Protein AF-A0A3M6WGU8-F1 (afdb_monomer_lite)

Foldseek 3Di:
DDDLLNLLVVLLVLLCQLFNALSVPDDFPQRLSRDPDPDPDDPPSNDSPDPLVVLLSVLSVVLSLLLLLLLLLVVPPVVDDDDDDDDDPVCPPQPPCLQNRHDDPPDRPDDDDDDDDDDDDDDPDPSARRPPNHRDQDWAWDKDKDKAWPDPDDQQALQTKIKIKIWTFAAKWKWWQFLAARATDTQDDHQFCPPVVNVVSQVVRQPDQDQPPVRGTDRVPHRGQETRHNSSCVNSRHYSRIDMGMDIGHRLRTFKMKIKDCLQCVQDPRSLLSLQLLPDPDQVVSQVSSQVLSCLLDPDDDDIGMGIGGGNNNVSSQVHNNRSVNCVVVSVVSNVLSVDPVNNPD

Structure (mmCIF, N/CA/C/O backbone):
data_AF-A0A3M6WGU8-F1
#
_entry.id   AF-A0A3M6WGU8-F1
#
loop_
_atom_site.group_PDB
_atom_site.id
_atom_site.type_symbol
_atom_site.label_atom_id
_atom_site.label_alt_id
_atom_site.label_comp_id
_atom_site.label_asym_id
_atom_site.label_entity_id
_atom_site.label_seq_id
_atom_site.pdbx_PDB_ins_code
_atom_site.Cartn_x
_atom_site.Cartn_y
_atom_site.Cartn_z
_atom_site.occupancy
_atom_site.B_iso_or_equiv
_atom_site.auth_seq_id
_atom_site.auth_comp_id
_atom_site.auth_asym_id
_atom_site.auth_atom_id
_atom_site.pdbx_PDB_model_num
ATOM 1 N N . GLU A 1 1 ? -6.805 8.795 -30.269 1.00 50.91 1 GLU A N 1
ATOM 2 C CA . GLU A 1 1 ? -6.525 8.026 -29.041 1.00 50.91 1 GLU A CA 1
ATOM 3 C C . GLU A 1 1 ? -5.539 6.927 -29.386 1.00 50.91 1 GLU A C 1
ATOM 5 O O . GLU A 1 1 ? -5.670 6.357 -30.461 1.00 50.91 1 GLU A O 1
ATOM 10 N N . GLN A 1 2 ? -4.517 6.702 -28.558 1.00 68.25 2 GLN A N 1
ATOM 11 C CA . GLN A 1 2 ? -3.703 5.485 -28.660 1.00 68.25 2 GLN A CA 1
ATOM 12 C C . GLN A 1 2 ? -4.495 4.330 -28.047 1.00 68.25 2 GLN A C 1
ATOM 14 O O . GLN A 1 2 ? -5.138 4.523 -27.015 1.00 68.25 2 GLN A O 1
ATOM 19 N N . ASP A 1 3 ? -4.458 3.164 -28.687 1.00 84.44 3 ASP A N 1
ATOM 20 C CA . ASP A 1 3 ? -5.102 1.956 -28.177 1.00 84.44 3 ASP A CA 1
ATOM 21 C C . ASP A 1 3 ? -4.425 1.495 -26.872 1.00 84.44 3 ASP A C 1
ATOM 23 O O . ASP A 1 3 ? -3.211 1.642 -26.695 1.00 84.44 3 ASP A O 1
ATOM 27 N N . ALA A 1 4 ? -5.201 0.935 -25.945 1.00 83.25 4 ALA A N 1
ATOM 28 C CA . ALA A 1 4 ? -4.705 0.467 -24.653 1.00 83.25 4 ALA A CA 1
ATOM 29 C C . ALA A 1 4 ? -3.643 -0.633 -24.818 1.00 83.25 4 ALA A C 1
ATOM 31 O O . ALA A 1 4 ? -2.678 -0.687 -24.052 1.00 83.25 4 ALA A O 1
ATOM 32 N N . GLU A 1 5 ? -3.774 -1.472 -25.847 1.00 86.31 5 GLU A N 1
ATOM 33 C CA . GLU A 1 5 ? -2.762 -2.475 -26.183 1.00 86.31 5 GLU A CA 1
ATOM 34 C C . GLU A 1 5 ? -1.440 -1.853 -26.634 1.00 86.31 5 GLU A C 1
ATOM 36 O O . GLU A 1 5 ? -0.364 -2.301 -26.225 1.00 86.31 5 GLU A O 1
ATOM 41 N N . ASP A 1 6 ? -1.515 -0.817 -27.469 1.00 87.00 6 ASP A N 1
ATOM 42 C CA . ASP A 1 6 ? -0.341 -0.115 -27.980 1.00 87.00 6 ASP A CA 1
ATOM 43 C C . ASP A 1 6 ? 0.390 0.605 -26.848 1.00 87.00 6 ASP A C 1
ATOM 45 O O . ASP A 1 6 ? 1.619 0.558 -26.782 1.00 87.00 6 ASP A O 1
ATOM 49 N N . LEU A 1 7 ? -0.349 1.197 -25.904 1.00 88.44 7 LEU A N 1
ATOM 50 C CA . LEU A 1 7 ? 0.221 1.813 -24.705 1.00 88.44 7 LEU A CA 1
ATOM 51 C C . LEU A 1 7 ? 0.989 0.797 -23.849 1.00 88.44 7 LEU A C 1
ATOM 53 O O . LEU A 1 7 ? 2.124 1.067 -23.448 1.00 88.44 7 LEU A O 1
ATOM 57 N N . GLN A 1 8 ? 0.420 -0.389 -23.610 1.00 90.38 8 GLN A N 1
ATOM 58 C CA . GLN A 1 8 ? 1.087 -1.459 -22.856 1.00 90.38 8 GLN A CA 1
ATOM 59 C C . GLN A 1 8 ? 2.368 -1.936 -23.559 1.00 90.38 8 GLN A C 1
ATOM 61 O O . GLN A 1 8 ? 3.442 -1.981 -22.948 1.00 90.38 8 GLN A O 1
ATOM 66 N N . LYS A 1 9 ? 2.276 -2.263 -24.857 1.00 89.06 9 LYS A N 1
ATOM 67 C CA . LYS A 1 9 ? 3.414 -2.733 -25.668 1.00 89.06 9 LYS A CA 1
ATOM 68 C C . LYS A 1 9 ? 4.508 -1.670 -25.763 1.00 89.06 9 LYS A C 1
ATOM 70 O O . LYS A 1 9 ? 5.693 -1.995 -25.626 1.00 89.06 9 LYS A O 1
ATOM 75 N N . SER A 1 10 ? 4.121 -0.409 -25.953 1.00 89.88 10 SER A N 1
ATOM 76 C CA . SER A 1 10 ? 5.041 0.726 -25.984 1.00 89.88 10 SER A CA 1
ATOM 77 C C . SER A 1 10 ? 5.753 0.881 -24.646 1.00 89.88 10 SER A C 1
ATOM 79 O O . SER A 1 10 ? 6.972 1.009 -24.640 1.00 89.88 10 SER A O 1
ATOM 81 N N . LEU A 1 11 ? 5.039 0.811 -23.517 1.00 90.06 11 LEU A N 1
ATOM 82 C CA . LEU A 1 11 ? 5.643 0.985 -22.195 1.00 90.06 11 LEU A CA 1
ATOM 83 C C . LEU A 1 11 ? 6.693 -0.092 -21.891 1.00 90.06 11 LEU A C 1
ATOM 85 O O . LEU A 1 11 ? 7.80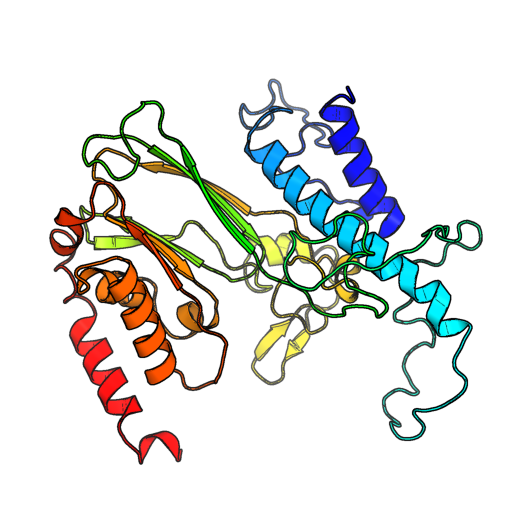0 0.228 -21.458 1.00 90.06 11 LEU A O 1
ATOM 89 N N . VAL A 1 12 ? 6.380 -1.365 -22.155 1.00 90.62 12 VAL A N 1
ATOM 90 C CA . VAL A 1 12 ? 7.332 -2.474 -21.955 1.00 90.62 12 VAL A CA 1
ATOM 91 C C . VAL A 1 12 ? 8.536 -2.342 -22.890 1.00 90.62 12 VAL A C 1
ATOM 93 O O . VAL A 1 12 ? 9.673 -2.588 -22.479 1.00 90.62 12 VAL A O 1
ATOM 96 N N . SER A 1 13 ? 8.311 -1.908 -24.133 1.00 86.94 13 SER A N 1
ATOM 97 C CA . SER A 1 13 ? 9.393 -1.648 -25.089 1.00 86.94 13 SER A CA 1
ATOM 98 C C . SER A 1 13 ? 10.295 -0.508 -24.617 1.00 86.94 13 SER A C 1
ATOM 100 O O . SER A 1 13 ? 11.515 -0.659 -24.635 1.00 86.94 13 SER A O 1
ATOM 102 N N . SER A 1 14 ? 9.725 0.580 -24.094 1.00 85.88 14 SER A N 1
ATOM 103 C CA . SER A 1 14 ? 10.496 1.680 -23.515 1.00 85.88 14 SER A CA 1
ATOM 104 C C . SER A 1 14 ? 11.317 1.229 -22.307 1.00 85.88 14 SER A C 1
ATOM 106 O O . SER A 1 14 ? 12.502 1.521 -22.250 1.00 85.88 14 SER A O 1
ATOM 108 N N . TRP A 1 15 ? 10.766 0.429 -21.389 1.00 86.12 15 TRP A N 1
ATOM 109 C CA . TRP A 1 15 ? 11.547 -0.152 -20.284 1.00 86.12 15 TRP A CA 1
ATOM 110 C C . TRP A 1 15 ? 12.719 -1.016 -20.771 1.00 86.12 15 TRP A C 1
ATOM 112 O O . TRP A 1 15 ? 13.839 -0.934 -20.252 1.00 86.12 15 TRP A O 1
ATOM 122 N N . LYS A 1 16 ? 12.478 -1.838 -21.796 1.00 83.38 16 LYS A N 1
ATOM 123 C CA . LYS A 1 16 ? 13.504 -2.680 -22.419 1.00 83.38 16 LYS A CA 1
ATOM 124 C C . LYS A 1 16 ? 14.624 -1.855 -23.057 1.00 83.38 16 LYS A C 1
ATOM 126 O O . LYS A 1 16 ? 15.781 -2.264 -22.957 1.00 83.38 16 LYS A O 1
ATOM 131 N N . GLU A 1 17 ? 14.290 -0.746 -23.710 1.00 82.19 17 GLU A N 1
ATOM 132 C CA . GLU A 1 17 ? 15.247 0.145 -24.375 1.00 82.19 17 GLU A CA 1
ATOM 133 C C . GLU A 1 17 ? 15.991 1.052 -23.386 1.00 82.19 17 GLU A C 1
ATOM 135 O O . GLU A 1 17 ? 17.213 1.152 -23.457 1.00 82.19 17 GLU A O 1
ATOM 140 N N . THR A 1 18 ? 15.278 1.672 -22.441 1.00 79.12 18 THR A N 1
ATOM 141 C CA . THR A 1 18 ? 15.828 2.637 -21.479 1.00 79.12 18 THR A CA 1
ATOM 142 C C . THR A 1 18 ? 16.636 1.974 -20.368 1.00 79.12 18 THR A C 1
ATOM 144 O O . THR A 1 18 ? 17.639 2.524 -19.936 1.00 79.12 18 THR A O 1
ATOM 147 N N . VAL A 1 19 ? 16.239 0.804 -19.866 1.00 82.00 19 VAL A N 1
ATOM 148 C CA . VAL A 1 19 ? 16.950 0.174 -18.737 1.00 82.00 19 VAL A CA 1
ATOM 149 C C . VAL A 1 19 ? 17.661 -1.097 -19.170 1.00 82.00 19 VAL A C 1
ATOM 151 O O . VAL A 1 19 ? 18.848 -1.283 -18.876 1.00 82.00 19 VAL A O 1
ATOM 154 N N . GLY A 1 20 ? 16.968 -1.971 -19.898 1.00 80.56 20 GLY A N 1
ATOM 155 C CA . GLY A 1 20 ? 17.485 -3.291 -20.246 1.00 80.56 20 GLY A CA 1
ATOM 156 C C . GLY A 1 20 ? 17.597 -4.213 -19.024 1.00 80.56 20 GLY A C 1
ATOM 157 O O . GLY A 1 20 ? 16.769 -4.162 -18.121 1.00 80.56 20 GLY A O 1
ATOM 158 N N . GLY A 1 21 ? 18.594 -5.108 -19.002 1.00 80.81 21 GLY A N 1
ATOM 159 C CA . GLY A 1 21 ? 18.769 -6.074 -17.904 1.00 80.81 21 GLY A CA 1
ATOM 160 C C . GLY A 1 21 ? 17.522 -6.938 -17.676 1.00 80.81 21 GLY A C 1
ATOM 161 O O . GLY A 1 21 ? 17.011 -7.542 -18.627 1.00 80.81 21 GLY A O 1
ATOM 162 N N . TYR A 1 22 ? 17.017 -6.945 -16.438 1.00 81.31 22 TYR A N 1
ATOM 163 C CA . TYR A 1 22 ? 15.732 -7.552 -16.058 1.00 81.31 22 TYR A CA 1
ATOM 164 C C . TYR A 1 22 ? 14.589 -7.184 -17.025 1.00 81.31 22 TYR A C 1
ATOM 166 O O . TYR A 1 22 ? 13.862 -8.059 -17.508 1.00 81.31 22 TYR A O 1
ATOM 174 N N . PHE A 1 23 ? 14.507 -5.908 -17.424 1.00 84.56 23 PHE A N 1
ATOM 175 C CA . PHE A 1 23 ? 13.434 -5.383 -18.269 1.00 84.56 23 PHE A CA 1
ATOM 176 C C . PHE A 1 23 ? 13.426 -5.924 -19.707 1.00 84.56 23 PHE A C 1
ATOM 178 O O . PHE A 1 23 ? 12.416 -5.820 -20.397 1.00 84.56 23 PHE A O 1
ATOM 185 N N . LYS A 1 24 ? 14.488 -6.608 -20.167 1.00 82.19 24 LYS A N 1
ATOM 186 C CA . LYS A 1 24 ? 14.494 -7.264 -21.493 1.00 82.19 24 LYS A CA 1
ATOM 187 C C . LYS A 1 24 ? 13.497 -8.417 -21.611 1.00 82.19 24 LYS A C 1
ATOM 189 O O . LYS A 1 24 ? 13.118 -8.775 -22.726 1.00 82.19 24 LYS A O 1
ATOM 194 N N . ARG A 1 25 ? 13.135 -9.036 -20.486 1.00 82.69 25 ARG A N 1
ATOM 195 C CA . ARG A 1 25 ? 12.214 -10.182 -20.403 1.00 82.69 25 ARG A CA 1
ATOM 196 C C . ARG A 1 25 ? 11.026 -9.891 -19.485 1.00 82.69 25 ARG A C 1
ATOM 198 O O . ARG A 1 25 ? 10.319 -10.820 -19.107 1.00 82.69 25 ARG A O 1
ATOM 205 N N . PHE A 1 26 ? 10.849 -8.629 -19.112 1.00 86.31 26 PHE A N 1
ATOM 206 C CA . PHE A 1 26 ? 9.808 -8.198 -18.201 1.00 86.31 26 PHE A CA 1
ATOM 207 C C . PHE A 1 26 ? 8.437 -8.309 -18.860 1.00 86.31 26 PHE A C 1
ATOM 209 O O . PHE A 1 26 ? 8.243 -7.882 -19.999 1.00 86.31 26 PHE A O 1
ATOM 216 N N . LYS A 1 27 ? 7.511 -8.939 -18.142 1.00 87.69 27 LYS A N 1
ATOM 217 C CA . LYS A 1 27 ? 6.133 -9.170 -18.564 1.00 87.69 27 LYS A CA 1
ATOM 218 C C . LYS A 1 27 ? 5.234 -8.876 -17.366 1.00 87.69 27 LYS A C 1
ATOM 220 O O . LYS A 1 27 ? 5.142 -9.748 -16.504 1.00 87.69 27 LYS A O 1
ATOM 225 N N . PRO A 1 28 ? 4.646 -7.670 -17.287 1.00 89.19 28 PRO A N 1
ATOM 226 C CA . PRO A 1 28 ? 3.779 -7.310 -16.176 1.00 89.19 28 PRO A CA 1
ATOM 227 C C . PRO A 1 28 ? 2.570 -8.237 -16.079 1.00 89.19 28 PRO A C 1
ATOM 229 O O . PRO A 1 28 ? 1.991 -8.590 -17.108 1.00 89.19 28 PRO A O 1
ATOM 232 N N . GLU A 1 29 ? 2.173 -8.589 -14.859 1.00 87.62 29 GLU A N 1
ATOM 233 C CA . GLU A 1 29 ? 1.061 -9.509 -14.580 1.00 87.62 29 GLU A CA 1
ATOM 234 C C . GLU A 1 29 ? -0.258 -9.051 -15.222 1.00 87.62 29 GLU A C 1
ATOM 236 O O . GLU A 1 29 ? -0.958 -9.838 -15.857 1.00 87.62 29 GLU A O 1
ATOM 241 N N . TYR A 1 30 ? -0.555 -7.755 -15.125 1.00 88.50 30 TYR A N 1
ATOM 242 C CA . TYR A 1 30 ? -1.811 -7.169 -15.595 1.00 88.50 30 TYR A CA 1
ATOM 243 C C . TYR A 1 30 ? -1.723 -6.575 -17.005 1.00 88.50 30 TYR A C 1
ATOM 245 O O . TYR A 1 30 ? -2.561 -5.761 -17.372 1.00 88.50 30 TYR A O 1
ATOM 253 N N . PHE A 1 31 ? -0.711 -6.929 -17.808 1.00 89.94 31 PHE A N 1
ATOM 254 C CA . PHE A 1 31 ? -0.608 -6.483 -19.205 1.00 89.94 31 PHE A CA 1
ATOM 255 C C . PHE A 1 31 ? -0.950 -7.622 -20.177 1.00 89.94 31 PHE A C 1
ATOM 257 O O . PHE A 1 31 ? -0.048 -8.325 -20.653 1.00 89.94 31 PHE A O 1
ATOM 264 N N . PRO A 1 32 ? -2.236 -7.812 -20.524 1.00 84.38 32 PRO A N 1
ATOM 265 C CA . PRO A 1 32 ? -2.646 -8.843 -21.477 1.00 84.38 32 PRO A CA 1
ATOM 266 C C . PRO A 1 32 ? -1.968 -8.714 -22.843 1.00 84.38 32 PRO A C 1
ATOM 268 O O . PRO A 1 32 ? -1.631 -9.728 -23.449 1.00 84.38 32 PRO A O 1
ATOM 271 N N . ALA A 1 33 ? -1.668 -7.493 -23.298 1.00 82.75 33 ALA A N 1
ATOM 272 C CA . ALA A 1 33 ? -1.099 -7.244 -24.622 1.00 82.75 33 ALA A CA 1
ATOM 273 C C . ALA A 1 33 ? 0.331 -7.797 -24.820 1.00 82.75 33 ALA A C 1
ATOM 275 O O . ALA A 1 33 ? 0.805 -7.884 -25.956 1.00 82.75 33 ALA A O 1
ATOM 276 N N . VAL A 1 34 ? 1.037 -8.152 -23.737 1.00 82.25 34 VAL A N 1
ATOM 277 C CA . VAL A 1 34 ? 2.398 -8.735 -23.769 1.00 82.25 34 VAL A CA 1
ATOM 278 C C . VAL A 1 34 ? 2.462 -10.159 -23.197 1.00 82.25 34 VAL A C 1
ATOM 280 O O . VAL A 1 34 ? 3.527 -10.794 -23.183 1.00 82.25 34 VAL A O 1
ATOM 283 N N . MET A 1 35 ? 1.323 -10.673 -22.732 1.00 78.19 35 MET A N 1
ATOM 284 C CA . MET A 1 35 ? 1.155 -12.041 -22.262 1.00 78.19 35 MET A CA 1
ATOM 285 C C . MET A 1 35 ? 0.916 -12.965 -23.460 1.00 78.19 35 MET A C 1
ATOM 287 O O . MET A 1 35 ? 0.039 -12.736 -24.285 1.00 78.19 35 MET A O 1
ATOM 291 N N . ASN A 1 36 ? 1.677 -14.058 -23.548 1.00 64.25 36 ASN A N 1
ATOM 292 C CA . ASN A 1 36 ? 1.417 -15.094 -24.549 1.00 64.25 36 ASN A CA 1
ATOM 293 C C . ASN A 1 36 ? 0.408 -16.083 -23.958 1.00 64.25 36 ASN A C 1
ATOM 295 O O . ASN A 1 36 ? 0.803 -17.129 -23.438 1.00 64.25 36 ASN A O 1
ATOM 299 N N . TYR A 1 37 ? -0.878 -15.737 -23.984 1.00 60.94 37 TYR A N 1
ATOM 300 C CA . TYR A 1 37 ? -1.922 -16.668 -23.570 1.00 60.94 37 TYR A CA 1
ATOM 301 C C . TYR A 1 37 ? -2.137 -17.721 -24.666 1.00 60.94 37 TYR A C 1
ATOM 303 O O . TYR A 1 37 ? -2.350 -17.391 -25.828 1.00 60.94 37 TYR A O 1
ATOM 311 N N . THR A 1 38 ? -2.025 -18.999 -24.301 1.00 54.94 38 THR A N 1
ATOM 312 C CA . THR A 1 38 ? -2.173 -20.151 -25.218 1.00 54.94 38 THR A CA 1
ATOM 313 C C . THR A 1 38 ? -3.317 -21.083 -24.809 1.00 54.94 38 THR A C 1
ATOM 315 O O . THR A 1 38 ? -3.436 -22.184 -25.340 1.00 54.94 38 THR A O 1
ATOM 318 N N . GLY A 1 39 ? -4.158 -20.658 -23.860 1.00 59.06 39 GLY A N 1
ATOM 319 C CA . GLY A 1 39 ? -5.348 -21.400 -23.447 1.00 59.06 39 GLY A CA 1
ATOM 320 C C . GLY A 1 39 ? -6.595 -21.046 -24.271 1.00 59.06 39 GLY A C 1
ATOM 321 O O . GLY A 1 39 ? -6.539 -20.163 -25.128 1.00 59.06 39 GLY A O 1
ATOM 322 N N . PRO A 1 40 ? -7.726 -21.728 -24.019 1.00 54.53 40 PRO A N 1
ATOM 323 C CA . PRO A 1 40 ? -8.953 -21.565 -24.798 1.00 54.53 40 PRO A CA 1
ATOM 324 C C . PRO A 1 40 ? -9.673 -20.222 -24.571 1.00 54.53 40 PRO A C 1
ATOM 326 O O . PRO A 1 40 ? -10.280 -19.732 -25.517 1.00 54.53 40 PRO A O 1
ATOM 329 N N . GLU A 1 41 ? -9.569 -19.601 -23.385 1.00 55.00 41 GLU A N 1
ATOM 330 C CA . GLU A 1 41 ? -10.128 -18.266 -23.094 1.00 55.00 41 GLU A CA 1
ATOM 331 C C . GLU A 1 41 ? -9.256 -17.485 -22.095 1.00 55.00 41 GLU A C 1
ATOM 333 O O . GLU A 1 41 ? -8.895 -18.040 -21.054 1.00 55.00 41 GLU A O 1
ATOM 338 N N . PRO A 1 42 ? -8.895 -16.215 -22.366 1.00 59.12 42 PRO A N 1
ATOM 339 C CA . PRO A 1 42 ? -8.124 -15.419 -21.419 1.00 59.12 42 PRO A CA 1
ATOM 340 C C . PRO A 1 42 ? -8.912 -15.233 -20.106 1.00 59.12 42 PRO A C 1
ATOM 342 O O . PRO A 1 42 ? -10.113 -14.972 -20.157 1.00 59.12 42 PRO A O 1
ATOM 345 N N . PRO A 1 43 ? -8.265 -15.354 -18.930 1.00 61.75 43 PRO A N 1
ATOM 346 C CA . PRO A 1 43 ? -8.867 -15.020 -17.641 1.00 61.75 43 PRO A CA 1
ATOM 347 C C . PRO A 1 43 ? -9.616 -13.678 -17.665 1.00 61.75 43 PRO A C 1
ATOM 349 O O . PRO A 1 43 ? -9.106 -12.714 -18.228 1.00 61.75 43 PRO A O 1
ATOM 352 N N . GLU A 1 44 ? -10.764 -13.566 -16.984 1.00 57.38 44 GLU A N 1
ATOM 353 C CA . GLU A 1 44 ? -11.506 -12.291 -16.852 1.00 57.38 44 GLU A CA 1
ATOM 354 C C . GLU A 1 44 ? -10.647 -11.145 -16.273 1.00 57.38 44 GLU A C 1
ATOM 356 O O . GLU A 1 44 ? -10.936 -9.969 -16.487 1.00 57.38 44 GLU A O 1
ATOM 361 N N . THR A 1 45 ? -9.556 -11.481 -15.577 1.00 55.38 45 THR A N 1
ATOM 362 C CA . THR A 1 45 ? -8.562 -10.541 -15.037 1.00 55.38 45 THR A CA 1
ATOM 363 C C . THR A 1 45 ? -7.698 -9.858 -16.108 1.00 55.38 45 THR A C 1
ATOM 365 O O . THR A 1 45 ? -7.026 -8.872 -15.812 1.00 55.38 45 THR A O 1
ATOM 368 N N . LEU A 1 46 ? -7.722 -10.338 -17.355 1.00 64.06 46 LEU A N 1
ATOM 369 C CA . LEU A 1 46 ? -6.916 -9.864 -18.485 1.00 64.06 46 LEU A CA 1
ATOM 370 C C . LEU A 1 46 ? -7.754 -9.003 -19.441 1.00 64.06 46 LEU A C 1
ATOM 372 O O . LEU A 1 46 ? -7.880 -9.287 -20.630 1.00 64.06 46 LEU A O 1
ATOM 376 N N . ASN A 1 47 ? -8.330 -7.926 -18.910 1.00 76.62 47 ASN A N 1
ATOM 377 C CA . ASN A 1 47 ? -8.994 -6.894 -19.702 1.00 76.62 47 ASN A CA 1
ATOM 378 C C . ASN A 1 47 ? -8.065 -5.680 -19.851 1.00 76.62 47 ASN A C 1
ATOM 380 O O . ASN A 1 47 ? -7.648 -5.102 -18.851 1.00 76.62 47 ASN A O 1
ATOM 384 N N . ASN A 1 48 ? -7.801 -5.253 -21.092 1.00 79.06 48 ASN A N 1
ATOM 385 C CA . ASN A 1 48 ? -6.982 -4.078 -21.426 1.00 79.06 48 ASN A CA 1
ATOM 386 C C . ASN A 1 48 ? -7.425 -2.778 -20.722 1.00 79.06 48 ASN A C 1
ATOM 388 O O . ASN A 1 48 ? -6.637 -1.841 -20.610 1.00 79.06 48 ASN A O 1
ATOM 392 N N . SER A 1 49 ? -8.680 -2.705 -20.275 1.00 82.44 49 SER A N 1
ATOM 393 C CA . SER A 1 49 ? -9.267 -1.549 -19.588 1.00 82.44 49 SER A CA 1
ATOM 394 C C . SER A 1 49 ? -9.629 -1.825 -18.125 1.00 82.44 49 SER A C 1
ATOM 396 O O . SER A 1 49 ? -10.390 -1.060 -17.534 1.00 82.44 49 SER A O 1
ATOM 398 N N . SER A 1 50 ? -9.124 -2.911 -17.528 1.00 88.94 50 SER A N 1
ATOM 399 C CA . SER A 1 50 ? -9.323 -3.167 -16.099 1.00 88.94 50 SER A CA 1
ATOM 400 C C . SER A 1 50 ? -8.618 -2.112 -15.239 1.00 88.94 50 SER A C 1
ATOM 402 O O . SER A 1 50 ? -7.620 -1.512 -15.648 1.00 88.94 50 SER A O 1
ATOM 404 N N . VAL A 1 51 ? -9.128 -1.882 -14.025 1.00 89.94 51 VAL A N 1
ATOM 405 C CA . VAL A 1 51 ? -8.508 -0.937 -13.078 1.00 89.94 51 VAL A CA 1
ATOM 406 C C . VAL A 1 51 ? -7.103 -1.410 -12.709 1.00 89.94 51 VAL A C 1
ATOM 408 O O . VAL A 1 51 ? -6.200 -0.595 -12.560 1.00 89.94 51 VAL A O 1
ATOM 411 N N . GLU A 1 52 ? -6.901 -2.723 -12.639 1.00 91.81 52 GLU A N 1
ATOM 412 C CA . GLU A 1 52 ? -5.616 -3.366 -12.410 1.00 91.81 52 GLU A CA 1
ATOM 413 C C . GLU A 1 52 ? -4.616 -3.011 -13.520 1.00 91.81 52 GLU A C 1
ATOM 415 O O . GLU A 1 52 ? -3.522 -2.535 -13.225 1.00 91.81 52 GLU A O 1
ATOM 420 N N . THR A 1 53 ? -5.022 -3.119 -14.792 1.00 91.81 53 THR A N 1
ATOM 421 C CA . THR A 1 53 ? -4.186 -2.733 -15.942 1.00 91.81 53 THR A CA 1
ATOM 422 C C . THR A 1 53 ? -3.821 -1.251 -15.888 1.00 91.81 53 THR A C 1
ATOM 424 O O . THR A 1 53 ? -2.661 -0.883 -16.086 1.00 91.81 53 THR A O 1
ATOM 427 N N . VAL A 1 54 ? -4.796 -0.389 -15.581 1.00 92.44 54 VAL A N 1
ATOM 428 C CA . VAL A 1 54 ? -4.587 1.063 -15.475 1.00 92.44 54 VAL A CA 1
ATOM 429 C C . VAL A 1 54 ? -3.633 1.405 -14.329 1.00 92.44 54 VAL A C 1
ATOM 431 O O . VAL A 1 54 ? -2.739 2.230 -14.513 1.00 92.44 54 VAL A O 1
ATOM 434 N N . LEU A 1 55 ? -3.773 0.763 -13.166 1.00 93.69 55 LEU A N 1
ATOM 435 C CA . LEU A 1 55 ? -2.889 0.964 -12.015 1.00 93.69 55 LEU A CA 1
ATOM 436 C C . LEU A 1 55 ? -1.469 0.474 -12.303 1.00 93.69 55 LEU A C 1
ATOM 438 O O . LEU A 1 55 ? -0.514 1.211 -12.060 1.00 93.69 55 LEU A O 1
ATOM 442 N N . THR A 1 56 ? -1.314 -0.718 -12.882 1.00 95.12 56 THR A N 1
ATOM 443 C CA . THR A 1 56 ? -0.004 -1.233 -13.301 1.00 95.12 56 THR A CA 1
ATOM 444 C C . THR A 1 56 ? 0.654 -0.310 -14.321 1.00 95.12 56 THR A C 1
ATOM 446 O O . THR A 1 56 ? 1.836 0.010 -14.179 1.00 95.12 56 THR A O 1
ATOM 449 N N . TYR A 1 57 ? -0.101 0.183 -15.309 1.00 94.25 57 TYR A N 1
ATOM 450 C CA . TYR A 1 57 ? 0.400 1.162 -16.270 1.00 94.25 57 TYR A CA 1
ATOM 451 C C . TYR A 1 57 ? 0.827 2.457 -15.583 1.00 94.25 57 TYR A C 1
ATOM 453 O O . TYR A 1 57 ? 1.934 2.925 -15.827 1.00 94.25 57 TYR A O 1
ATOM 461 N N . ALA A 1 58 ? -0.004 3.017 -14.700 1.00 94.00 58 ALA A N 1
ATOM 462 C CA . ALA A 1 58 ? 0.291 4.267 -14.007 1.00 94.00 58 ALA A CA 1
ATOM 463 C C . ALA A 1 58 ? 1.573 4.173 -13.165 1.00 94.00 58 ALA A C 1
ATOM 465 O O . ALA A 1 58 ? 2.425 5.056 -13.256 1.00 94.00 58 ALA A O 1
ATOM 466 N N . PHE A 1 59 ? 1.744 3.088 -12.405 1.00 96.69 59 PHE A N 1
ATOM 467 C CA . PHE A 1 59 ? 2.939 2.855 -11.593 1.00 96.69 59 PHE A CA 1
ATOM 468 C C . PHE A 1 59 ? 4.194 2.719 -12.468 1.00 96.69 59 PHE A C 1
ATOM 470 O O . PHE A 1 59 ? 5.165 3.457 -12.298 1.00 96.69 59 PHE A O 1
ATOM 477 N N . LEU A 1 60 ? 4.162 1.831 -13.465 1.00 95.19 60 LEU A N 1
ATOM 478 C CA . LEU A 1 60 ? 5.307 1.603 -14.347 1.00 95.19 60 LEU A CA 1
ATOM 479 C C . LEU A 1 60 ? 5.643 2.825 -15.208 1.00 95.19 60 LEU A C 1
ATOM 481 O O . LEU A 1 60 ? 6.812 3.057 -15.507 1.00 95.19 60 LEU A O 1
ATOM 485 N N . LYS A 1 61 ? 4.641 3.604 -15.626 1.00 93.06 61 LYS A N 1
ATOM 486 C CA . LYS A 1 61 ? 4.840 4.823 -16.414 1.00 93.06 61 LYS A CA 1
ATOM 487 C C . LYS A 1 61 ? 5.452 5.934 -15.569 1.00 93.06 61 LYS A C 1
ATOM 489 O O . LYS A 1 61 ? 6.434 6.527 -16.004 1.00 93.06 61 LYS A O 1
ATOM 494 N N . ALA A 1 62 ? 4.932 6.171 -14.364 1.00 91.25 62 ALA A N 1
ATOM 495 C CA . ALA A 1 62 ? 5.474 7.179 -13.456 1.00 91.25 62 ALA A CA 1
ATOM 496 C C . ALA A 1 62 ? 6.946 6.899 -13.108 1.00 91.25 62 ALA A C 1
ATOM 498 O O . ALA A 1 62 ? 7.782 7.802 -13.137 1.00 91.25 62 ALA A O 1
ATOM 499 N N . ASP A 1 63 ? 7.279 5.635 -12.847 1.00 93.75 63 ASP A N 1
ATOM 500 C CA . ASP A 1 63 ? 8.647 5.220 -12.550 1.00 93.75 63 ASP A CA 1
ATOM 501 C C . ASP A 1 63 ? 9.576 5.303 -13.771 1.00 93.75 63 ASP A C 1
ATOM 503 O O . ASP A 1 63 ? 10.732 5.716 -13.643 1.00 93.75 63 ASP A O 1
ATOM 507 N N . LEU A 1 64 ? 9.079 4.971 -14.969 1.00 87.62 64 LEU A N 1
ATOM 508 C CA . LEU A 1 64 ? 9.847 5.104 -16.207 1.00 87.62 64 LEU A CA 1
ATOM 509 C C . LEU A 1 64 ? 10.151 6.567 -16.512 1.00 87.62 64 LEU A C 1
ATOM 511 O O . LEU A 1 64 ? 11.285 6.887 -16.856 1.00 87.62 64 LEU A O 1
ATOM 515 N N . ASP A 1 65 ? 9.158 7.445 -16.381 1.00 87.25 65 ASP A N 1
ATOM 516 C CA . ASP A 1 65 ? 9.315 8.875 -16.642 1.00 87.25 65 ASP A CA 1
ATOM 517 C C . ASP A 1 65 ? 10.339 9.486 -15.679 1.00 87.25 65 ASP A C 1
ATOM 519 O O . ASP A 1 65 ? 11.235 10.222 -16.100 1.00 87.25 65 ASP A O 1
ATOM 523 N N . PHE A 1 66 ? 10.282 9.100 -14.401 1.00 87.25 66 PHE A N 1
ATOM 524 C CA . PHE A 1 66 ? 11.293 9.473 -13.418 1.00 87.25 66 PHE A CA 1
ATOM 525 C C . PHE A 1 66 ? 12.683 8.932 -13.782 1.00 87.25 66 PHE A C 1
ATOM 527 O O . PHE A 1 66 ? 13.663 9.682 -13.791 1.00 87.25 66 PHE A O 1
ATOM 534 N N . THR A 1 67 ? 12.771 7.643 -14.114 1.00 85.06 67 THR A N 1
ATOM 535 C CA . THR A 1 67 ? 14.021 6.952 -14.454 1.00 85.06 67 THR A CA 1
ATOM 536 C C . THR A 1 67 ? 14.678 7.562 -15.689 1.00 85.06 67 THR A C 1
ATOM 538 O O . THR A 1 67 ? 15.870 7.869 -15.659 1.00 85.06 67 THR A O 1
ATOM 541 N N . ALA A 1 68 ? 13.907 7.806 -16.748 1.00 83.12 68 ALA A N 1
ATOM 542 C CA . ALA A 1 68 ? 14.374 8.437 -17.975 1.00 83.12 68 ALA A CA 1
ATOM 543 C C . ALA A 1 68 ? 14.880 9.864 -17.712 1.00 83.12 68 ALA A C 1
ATOM 545 O O . ALA A 1 68 ? 15.967 10.221 -18.170 1.00 83.12 68 ALA A O 1
ATOM 546 N N . ALA A 1 69 ? 14.152 10.649 -16.908 1.00 81.12 69 ALA A N 1
ATOM 547 C CA . ALA A 1 69 ? 14.558 12.004 -16.537 1.00 81.12 69 ALA A CA 1
ATOM 548 C C . ALA A 1 69 ? 15.828 12.040 -15.669 1.00 81.12 69 ALA A C 1
ATOM 550 O O . ALA A 1 69 ? 16.642 12.954 -15.800 1.00 81.12 69 ALA A O 1
ATOM 551 N N . GLN A 1 70 ? 16.033 11.062 -14.778 1.00 81.50 70 GLN A N 1
ATOM 552 C CA . GLN A 1 70 ? 17.284 10.966 -14.017 1.00 81.50 70 GLN A CA 1
ATOM 553 C C . GLN A 1 70 ? 18.447 10.493 -14.892 1.00 81.50 70 GLN A C 1
ATOM 555 O O . GLN A 1 70 ? 19.568 10.971 -14.725 1.00 81.50 70 GLN A O 1
ATOM 560 N N . ALA A 1 71 ? 18.198 9.578 -15.829 1.00 71.69 71 ALA A N 1
ATOM 561 C CA . ALA A 1 71 ? 19.232 9.051 -16.707 1.00 71.69 71 ALA A CA 1
ATOM 562 C C . ALA A 1 71 ? 19.734 10.103 -17.714 1.00 71.69 71 ALA A C 1
ATOM 564 O O . ALA A 1 71 ? 20.928 10.148 -18.001 1.00 71.69 71 ALA A O 1
ATOM 565 N N . SER A 1 72 ? 18.879 11.031 -18.165 1.00 67.12 72 SER A N 1
ATOM 566 C CA . SER A 1 72 ? 19.298 12.146 -19.030 1.00 67.12 72 SER A CA 1
ATOM 567 C C . SER A 1 72 ? 20.230 13.158 -18.349 1.00 67.12 72 SER A C 1
ATOM 569 O O . SER A 1 72 ? 20.866 13.953 -19.034 1.00 67.12 72 SER A O 1
ATOM 571 N N . LYS A 1 73 ? 20.333 13.164 -17.012 1.00 70.12 73 LYS A N 1
ATOM 572 C CA . LYS A 1 73 ? 21.214 14.094 -16.278 1.00 70.12 73 LYS A CA 1
ATOM 573 C C . LYS A 1 73 ? 22.686 13.664 -16.273 1.00 70.12 73 LYS A C 1
ATOM 575 O O . LYS A 1 73 ? 23.547 14.506 -16.031 1.00 70.12 73 LYS A O 1
ATOM 580 N N . HIS A 1 74 ? 22.986 12.399 -16.588 1.00 57.47 74 HIS A N 1
ATOM 581 C CA . HIS A 1 74 ? 24.365 11.900 -16.693 1.00 57.47 74 HIS A CA 1
ATOM 582 C C . HIS A 1 74 ? 25.172 12.659 -17.761 1.00 57.47 74 HIS A C 1
ATOM 584 O O . HIS A 1 74 ? 26.334 12.980 -17.547 1.00 57.47 74 HIS A O 1
ATOM 590 N N . SER A 1 75 ? 24.540 13.048 -18.875 1.00 48.72 75 SER A N 1
ATOM 591 C CA . SER A 1 75 ? 25.238 13.686 -19.998 1.00 48.72 75 SER A CA 1
ATOM 592 C C . SER A 1 75 ? 25.661 15.141 -19.750 1.00 48.72 75 SER A C 1
ATOM 594 O O . SER A 1 75 ? 26.341 15.713 -20.597 1.00 48.72 75 SER A O 1
ATOM 596 N N . GLN A 1 76 ? 25.234 15.775 -18.649 1.00 45.59 76 GLN A N 1
ATOM 597 C CA . GLN A 1 76 ? 25.579 17.174 -18.352 1.00 45.59 76 GLN A CA 1
ATOM 598 C C . GLN A 1 76 ? 26.718 17.307 -17.333 1.00 45.59 76 GLN A C 1
ATOM 600 O O . GLN A 1 76 ? 27.562 18.186 -17.496 1.00 45.59 76 GLN A O 1
ATOM 605 N N . GLN A 1 77 ? 26.796 16.429 -16.327 1.00 44.53 77 GLN A N 1
ATOM 606 C CA . GLN A 1 77 ? 27.814 16.524 -15.270 1.00 44.53 77 GLN A CA 1
ATOM 607 C C . GLN A 1 77 ? 29.218 16.093 -15.721 1.00 44.53 77 GLN A C 1
ATOM 609 O O . GLN A 1 77 ? 30.191 16.726 -15.311 1.00 44.53 77 GLN A O 1
ATOM 614 N N . ASP A 1 78 ? 29.334 15.123 -16.633 1.00 43.94 78 ASP A N 1
ATOM 615 C CA . ASP A 1 78 ? 30.638 14.695 -17.174 1.00 43.94 78 ASP A CA 1
ATOM 616 C C . ASP A 1 78 ? 31.286 15.743 -18.096 1.00 43.94 78 ASP A C 1
ATOM 618 O O . ASP A 1 78 ? 32.473 15.664 -18.405 1.00 43.94 78 ASP A O 1
ATOM 622 N N . SER A 1 79 ? 30.537 16.772 -18.511 1.00 43.97 79 SER A N 1
ATOM 623 C CA . SER A 1 79 ? 31.070 17.860 -19.339 1.00 43.97 79 SER A CA 1
ATOM 624 C C . SER A 1 79 ? 31.619 19.049 -18.544 1.00 43.97 79 SER A C 1
ATOM 626 O O . SER A 1 79 ? 32.243 19.926 -19.144 1.00 43.97 79 SER A O 1
ATOM 628 N N . SER A 1 80 ? 31.403 19.115 -17.220 1.00 44.31 80 SER A N 1
ATOM 629 C CA . SER A 1 80 ? 31.589 20.374 -16.487 1.00 44.31 80 SER A CA 1
ATOM 630 C C . SER A 1 80 ? 32.317 20.328 -15.143 1.00 44.31 80 SER A C 1
ATOM 632 O O . SER A 1 80 ? 32.312 21.366 -14.495 1.00 44.31 80 SER A O 1
ATOM 634 N N . ASN A 1 81 ? 32.956 19.237 -14.694 1.00 38.66 81 ASN A N 1
ATOM 635 C CA . ASN A 1 81 ? 33.820 19.321 -13.500 1.00 38.66 81 ASN A CA 1
ATOM 636 C C . ASN A 1 81 ? 35.053 18.401 -13.518 1.00 38.66 81 ASN A C 1
ATOM 638 O O . ASN A 1 81 ? 35.040 17.254 -13.084 1.00 38.66 81 ASN A O 1
ATOM 642 N N . THR A 1 82 ? 36.175 19.007 -13.899 1.00 41.50 82 THR A N 1
ATOM 643 C CA . THR A 1 82 ? 37.438 18.917 -13.159 1.00 41.50 82 THR A CA 1
ATOM 644 C C . THR A 1 82 ? 37.240 19.289 -11.677 1.00 41.50 82 THR A C 1
ATOM 646 O O . THR A 1 82 ? 36.686 20.349 -11.399 1.00 41.50 82 THR A O 1
ATOM 649 N N . THR A 1 83 ? 37.803 18.479 -10.763 1.00 36.75 83 THR A N 1
ATOM 650 C CA . THR A 1 83 ? 37.927 18.642 -9.283 1.00 36.75 83 THR A CA 1
ATOM 651 C C . THR A 1 83 ? 36.630 18.394 -8.482 1.00 36.75 83 THR A C 1
ATOM 653 O O . THR A 1 83 ? 35.597 18.951 -8.816 1.00 36.75 83 THR A O 1
ATOM 656 N N . SER A 1 84 ? 36.542 17.574 -7.425 1.00 37.28 84 SER A N 1
ATOM 657 C CA . SER A 1 84 ? 37.524 16.985 -6.500 1.00 37.28 84 SER A CA 1
ATOM 658 C C . SER A 1 84 ? 36.909 15.795 -5.726 1.00 37.28 84 SER A C 1
ATOM 660 O O . SER A 1 84 ? 35.906 15.979 -5.041 1.00 37.28 84 SER A O 1
ATOM 662 N N . SER A 1 85 ? 37.546 14.621 -5.736 1.00 34.97 85 SER A N 1
ATOM 663 C CA . SER A 1 85 ? 37.536 13.686 -4.592 1.00 34.97 85 SER A CA 1
ATOM 664 C C . SER A 1 85 ? 38.790 12.808 -4.658 1.00 34.97 85 SER A C 1
ATOM 666 O O . SER A 1 85 ? 38.757 11.620 -4.971 1.00 34.97 85 SER A O 1
ATOM 668 N N . VAL A 1 86 ? 39.935 13.449 -4.450 1.00 36.84 86 VAL A N 1
ATOM 669 C CA . VAL A 1 86 ? 41.149 12.745 -4.036 1.00 36.84 86 VAL A CA 1
ATOM 670 C C . VAL A 1 86 ? 40.948 12.488 -2.539 1.00 36.84 86 VAL A C 1
ATOM 672 O O . VAL A 1 86 ? 40.684 13.459 -1.837 1.00 36.84 86 VAL A O 1
ATOM 675 N N . ASP A 1 87 ? 40.976 11.218 -2.119 1.00 34.75 87 ASP A N 1
ATOM 676 C CA . ASP A 1 87 ? 40.942 10.684 -0.732 1.00 34.75 87 ASP A CA 1
ATOM 677 C C . ASP A 1 87 ? 39.808 9.684 -0.414 1.00 34.75 87 ASP A C 1
ATOM 679 O O . ASP A 1 87 ? 39.249 9.683 0.680 1.00 34.75 87 ASP A O 1
ATOM 683 N N . ASP A 1 88 ? 39.515 8.753 -1.328 1.00 36.25 88 ASP A N 1
ATOM 684 C CA . ASP A 1 88 ? 38.982 7.441 -0.927 1.00 36.25 88 ASP A CA 1
ATOM 685 C C . ASP A 1 88 ? 39.641 6.317 -1.757 1.00 36.25 88 ASP A C 1
ATOM 687 O O . ASP A 1 88 ? 39.299 6.127 -2.930 1.00 36.25 88 ASP A O 1
ATOM 691 N N . PRO A 1 89 ? 40.621 5.580 -1.196 1.00 36.28 89 PRO A N 1
ATOM 692 C CA . PRO A 1 89 ? 41.349 4.531 -1.908 1.00 36.28 89 PRO A CA 1
ATOM 693 C C . PRO A 1 89 ? 40.517 3.259 -2.147 1.00 36.28 89 PRO A C 1
ATOM 695 O O . PRO A 1 89 ? 41.019 2.328 -2.767 1.00 36.28 89 PRO A O 1
ATOM 698 N N . VAL A 1 90 ? 39.259 3.195 -1.689 1.00 42.09 90 VAL A N 1
ATOM 699 C CA . VAL A 1 90 ? 38.348 2.068 -1.970 1.00 42.09 90 VAL A CA 1
ATOM 700 C C . VAL A 1 90 ? 37.487 2.328 -3.220 1.00 42.09 90 VAL A C 1
ATOM 702 O O . VAL A 1 90 ? 36.929 1.398 -3.800 1.00 42.09 90 VAL A O 1
ATOM 705 N N . LEU A 1 91 ? 37.422 3.575 -3.708 1.00 40.66 91 LEU A N 1
ATOM 706 C CA . LEU A 1 91 ? 36.723 3.921 -4.954 1.00 40.66 91 LEU A CA 1
ATOM 707 C C . LEU A 1 91 ? 37.576 3.722 -6.219 1.00 40.66 91 LEU A C 1
ATOM 709 O O . LEU A 1 91 ? 37.022 3.729 -7.315 1.00 40.66 91 LEU A O 1
ATOM 713 N N . SER A 1 92 ? 38.894 3.511 -6.100 1.00 39.38 92 SER A N 1
ATOM 714 C CA . SER A 1 92 ? 39.794 3.361 -7.257 1.00 39.38 92 SER A CA 1
ATOM 715 C C . SER A 1 92 ? 39.681 2.021 -7.993 1.00 39.38 92 SER A C 1
ATOM 717 O O . SER A 1 92 ? 40.175 1.919 -9.113 1.00 39.38 92 SER A O 1
ATOM 719 N N . ASP A 1 93 ? 39.014 1.026 -7.402 1.00 41.62 93 ASP A N 1
ATOM 720 C CA . ASP A 1 93 ? 38.764 -0.282 -8.032 1.00 41.62 93 ASP A CA 1
ATOM 721 C C . ASP A 1 93 ? 37.382 -0.385 -8.698 1.00 41.62 93 ASP A C 1
ATOM 723 O O . ASP A 1 93 ? 37.036 -1.416 -9.279 1.00 41.62 93 ASP A O 1
ATOM 727 N N . LYS A 1 94 ? 36.582 0.687 -8.656 1.00 42.91 94 LYS A N 1
ATOM 728 C CA . LYS A 1 94 ? 35.289 0.728 -9.340 1.00 42.91 94 LYS A CA 1
ATOM 729 C C . LYS A 1 94 ? 35.480 1.126 -10.805 1.00 42.91 94 LYS A C 1
ATOM 731 O O . LYS A 1 94 ? 36.169 2.111 -11.079 1.00 42.91 94 LYS A O 1
ATOM 736 N N . PRO A 1 95 ? 34.892 0.394 -11.774 1.00 39.22 95 PRO A N 1
ATOM 737 C CA . PRO A 1 95 ? 34.947 0.784 -13.175 1.00 39.22 95 PRO A CA 1
ATOM 738 C C . PRO A 1 95 ? 34.463 2.226 -13.332 1.00 39.22 95 PRO A C 1
ATOM 740 O O . PRO A 1 95 ? 33.411 2.586 -12.808 1.00 39.22 95 PRO A O 1
ATOM 743 N N . ILE A 1 96 ? 35.183 3.030 -14.119 1.00 40.00 96 ILE A N 1
ATOM 744 C CA . ILE A 1 96 ? 34.892 4.461 -14.343 1.00 40.00 96 ILE A CA 1
ATOM 745 C C . ILE A 1 96 ? 33.456 4.724 -14.866 1.00 40.00 96 ILE A C 1
ATOM 747 O O . ILE A 1 96 ? 32.974 5.847 -14.810 1.00 40.00 96 ILE A O 1
ATOM 751 N N . ASN A 1 97 ? 32.762 3.662 -15.301 1.00 40.28 97 ASN A N 1
ATOM 752 C CA . ASN A 1 97 ? 31.415 3.640 -15.870 1.00 40.28 97 ASN A CA 1
ATOM 753 C C . ASN A 1 97 ? 30.456 2.676 -15.134 1.00 40.28 97 ASN A C 1
ATOM 755 O O . ASN A 1 97 ? 29.466 2.237 -15.714 1.00 40.28 97 ASN A O 1
ATOM 759 N N . GLU A 1 98 ? 30.726 2.287 -13.882 1.00 40.41 98 GLU A N 1
ATOM 760 C CA . GLU A 1 98 ? 29.893 1.312 -13.146 1.00 40.41 98 GLU A CA 1
ATOM 761 C C . GLU A 1 98 ? 28.423 1.765 -13.005 1.00 40.41 98 GLU A C 1
ATOM 763 O O . GLU A 1 98 ? 27.507 0.945 -12.972 1.00 40.41 98 GLU A O 1
ATOM 768 N N . ASN A 1 99 ? 28.189 3.082 -13.023 1.00 44.22 99 ASN A N 1
ATOM 769 C CA . ASN A 1 99 ? 26.862 3.702 -12.967 1.00 44.22 99 ASN A CA 1
ATOM 770 C C . ASN A 1 99 ? 26.297 4.120 -14.336 1.00 44.22 99 ASN A C 1
ATOM 772 O O . ASN A 1 99 ? 25.200 4.684 -14.398 1.00 44.22 99 ASN A O 1
ATOM 776 N N . ASP A 1 100 ? 27.019 3.856 -15.426 1.00 48.47 100 ASP A N 1
ATOM 777 C CA . ASP A 1 100 ? 26.647 4.289 -16.767 1.00 48.47 100 ASP A CA 1
ATOM 778 C C . ASP A 1 100 ? 25.613 3.336 -17.378 1.00 48.47 100 ASP A C 1
ATOM 780 O O . ASP A 1 100 ? 25.901 2.317 -18.019 1.00 48.47 100 ASP A O 1
ATOM 784 N N . MET A 1 101 ? 24.345 3.630 -17.097 1.00 48.78 101 MET A N 1
ATOM 785 C CA . MET A 1 101 ? 23.247 2.748 -17.462 1.00 48.78 101 MET A CA 1
ATOM 786 C C . MET A 1 101 ? 22.799 2.855 -18.926 1.00 48.78 101 MET A C 1
ATOM 788 O O . MET A 1 101 ? 21.881 2.138 -19.322 1.00 48.78 101 MET A O 1
ATOM 792 N N . LEU A 1 102 ? 23.422 3.696 -19.757 1.00 47.94 102 LEU A N 1
ATOM 793 C CA . LEU A 1 102 ? 22.839 4.071 -21.051 1.00 47.94 102 LEU A CA 1
ATOM 794 C C . LEU A 1 102 ? 23.815 4.242 -22.224 1.00 47.94 102 LEU A C 1
ATOM 796 O O . LEU A 1 102 ? 23.464 4.892 -23.208 1.00 47.94 102 LEU A O 1
ATOM 800 N N . PHE A 1 103 ? 24.985 3.600 -22.227 1.00 37.50 103 PHE A N 1
ATOM 801 C CA . PHE A 1 103 ? 25.792 3.596 -23.453 1.00 37.50 103 PHE A CA 1
ATOM 802 C C . PHE A 1 103 ? 25.185 2.708 -24.553 1.00 37.50 103 PHE A C 1
ATOM 804 O O . PHE A 1 10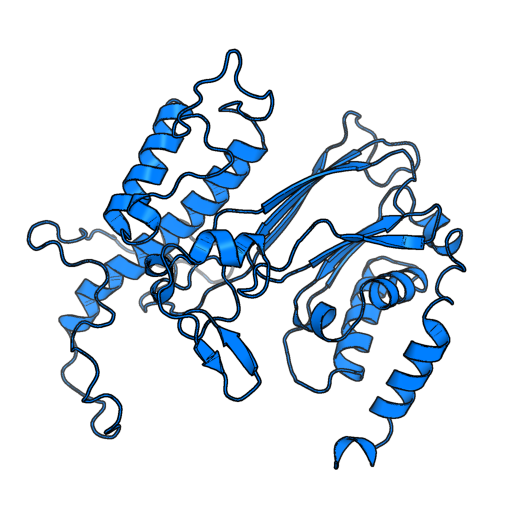3 ? 25.385 1.494 -24.600 1.00 37.50 103 PHE A O 1
ATOM 811 N N . HIS A 1 104 ? 24.476 3.351 -25.485 1.00 39.97 104 HIS A N 1
ATOM 812 C CA . HIS A 1 104 ? 24.445 2.959 -26.891 1.00 39.97 104 HIS A CA 1
ATOM 813 C C . HIS A 1 104 ? 25.152 4.073 -27.681 1.00 39.97 104 HIS A C 1
ATOM 815 O O . HIS A 1 104 ? 24.669 5.206 -27.661 1.00 39.97 104 HIS A O 1
ATOM 821 N N . PRO A 1 105 ? 26.254 3.795 -28.401 1.00 42.88 105 PRO A N 1
ATOM 822 C CA . PRO A 1 105 ? 27.129 4.822 -28.995 1.00 42.88 105 PRO A CA 1
ATOM 823 C C . PRO A 1 105 ? 26.472 5.727 -30.058 1.00 42.88 105 PRO A C 1
ATOM 825 O O . PRO A 1 105 ? 27.094 6.665 -30.538 1.00 42.88 105 PRO A O 1
ATOM 828 N N . GLU A 1 106 ? 25.211 5.476 -30.410 1.00 40.59 106 GLU A N 1
ATOM 829 C CA . GLU A 1 106 ? 24.497 6.113 -31.526 1.00 40.59 106 GLU A CA 1
ATOM 830 C C . GLU A 1 106 ? 23.226 6.872 -31.091 1.00 40.59 106 GLU A C 1
ATOM 832 O O . GLU A 1 106 ? 22.527 7.431 -31.932 1.00 40.59 106 GLU A O 1
ATOM 837 N N . ARG A 1 107 ? 22.870 6.891 -29.795 1.00 40.72 107 ARG A N 1
ATOM 838 C CA . ARG A 1 107 ? 21.630 7.541 -29.316 1.00 40.72 107 ARG A CA 1
ATOM 839 C C . ARG A 1 107 ? 21.861 8.397 -28.063 1.00 40.72 107 ARG A C 1
ATOM 841 O O . ARG A 1 107 ? 21.569 7.939 -26.960 1.00 40.72 107 ARG A O 1
ATOM 848 N N . PRO A 1 108 ? 22.346 9.644 -28.204 1.00 40.75 108 PRO A N 1
ATOM 849 C CA . PRO A 1 108 ? 22.353 10.597 -27.099 1.00 40.75 108 PRO A CA 1
ATOM 850 C C . PRO A 1 108 ? 20.913 11.004 -26.737 1.00 40.75 108 PRO A C 1
ATOM 852 O O . PRO A 1 108 ? 20.138 11.413 -27.603 1.00 40.75 108 PRO A O 1
ATOM 855 N N . ALA A 1 109 ? 20.544 10.890 -25.457 1.00 38.41 109 ALA A N 1
ATOM 856 C CA . ALA A 1 109 ? 19.252 11.343 -24.940 1.00 38.41 109 ALA A CA 1
ATOM 857 C C . ALA A 1 109 ? 19.154 12.877 -25.064 1.00 38.41 109 ALA A C 1
ATOM 859 O O . ALA A 1 109 ? 19.902 13.621 -24.432 1.00 38.41 109 ALA A O 1
ATOM 860 N N . SER A 1 110 ? 18.279 13.347 -25.951 1.00 37.59 110 SER A N 1
ATOM 861 C CA . SER A 1 110 ? 18.226 14.730 -26.430 1.00 37.59 110 SER A CA 1
ATOM 862 C C . SER A 1 110 ? 17.675 15.737 -25.412 1.00 37.59 110 SER A C 1
ATOM 864 O O . SER A 1 110 ? 16.655 15.504 -24.767 1.00 37.59 110 SER A O 1
ATOM 866 N N . GLN A 1 111 ? 18.330 16.899 -25.375 1.00 38.69 111 GLN A N 1
ATOM 867 C CA . GLN A 1 111 ? 17.938 18.153 -24.727 1.00 38.69 111 GLN A CA 1
ATOM 868 C C . GLN A 1 111 ? 16.684 18.783 -25.366 1.00 38.69 111 GLN A C 1
ATOM 870 O O . GLN A 1 111 ? 16.515 18.689 -26.580 1.00 38.69 111 GLN A O 1
ATOM 875 N N . ASN A 1 112 ? 15.864 19.483 -24.564 1.00 29.45 112 ASN A N 1
ATOM 876 C CA . ASN A 1 112 ? 15.395 20.867 -24.801 1.00 29.45 112 ASN A CA 1
ATOM 877 C C . ASN A 1 112 ? 14.441 21.326 -23.675 1.00 29.45 112 ASN A C 1
ATOM 879 O O . ASN A 1 112 ? 13.287 20.910 -23.626 1.00 29.45 112 ASN A O 1
ATOM 883 N N . LEU A 1 113 ? 14.900 22.231 -22.800 1.00 35.34 113 LEU A N 1
ATOM 884 C CA . LEU A 1 113 ? 14.059 22.980 -21.854 1.00 35.34 113 LEU A CA 1
ATOM 885 C C . LEU A 1 113 ? 14.315 24.485 -22.024 1.00 35.34 113 LEU A C 1
ATOM 887 O O . LEU A 1 113 ? 15.418 24.972 -21.777 1.00 35.34 113 LEU A O 1
ATOM 891 N N . LEU A 1 114 ? 13.279 25.224 -22.435 1.00 35.03 114 LEU A N 1
ATOM 892 C CA . LEU A 1 114 ? 13.231 26.688 -22.447 1.00 35.03 114 LEU A CA 1
ATOM 893 C C . LEU A 1 114 ? 12.495 27.189 -21.183 1.00 35.03 114 LEU A C 1
ATOM 895 O O . LEU A 1 114 ? 11.304 26.967 -21.021 1.00 35.03 114 LEU A O 1
ATOM 899 N N . HIS A 1 115 ? 13.268 27.834 -20.302 1.00 36.38 115 HIS A N 1
ATOM 900 C CA . HIS A 1 115 ? 12.986 28.770 -19.189 1.00 36.38 115 HIS A CA 1
ATOM 901 C C . HIS A 1 115 ? 11.533 29.166 -18.806 1.00 36.38 115 HIS A C 1
ATOM 903 O O . HIS A 1 115 ? 10.816 29.714 -19.639 1.00 36.38 115 HIS A O 1
ATOM 909 N N . ARG A 1 116 ? 11.215 29.199 -17.487 1.00 35.16 116 ARG A N 1
ATOM 910 C CA . ARG A 1 116 ? 11.277 30.374 -16.549 1.00 35.16 116 ARG A CA 1
ATOM 911 C C . ARG A 1 116 ? 10.697 30.014 -15.148 1.00 35.16 116 ARG A C 1
ATOM 913 O O . ARG A 1 116 ? 9.715 29.288 -15.111 1.00 35.16 116 ARG A O 1
ATOM 920 N N . PRO A 1 117 ? 11.210 30.528 -14.002 1.00 37.50 117 PRO A N 1
ATOM 921 C CA . PRO A 1 117 ? 10.730 30.120 -12.671 1.00 37.50 117 PRO A CA 1
ATOM 922 C C . PRO A 1 117 ? 9.485 30.898 -12.190 1.00 37.50 117 PRO A C 1
ATOM 924 O O . PRO A 1 117 ? 9.353 32.096 -12.461 1.00 37.50 117 PRO A O 1
ATOM 927 N N . GLN A 1 118 ? 8.614 30.240 -11.411 1.00 37.91 118 GLN A N 1
ATOM 928 C CA . GLN A 1 118 ? 7.489 30.835 -10.664 1.00 37.91 118 GLN A CA 1
ATOM 929 C C . GLN A 1 118 ? 7.452 30.378 -9.187 1.00 37.91 118 GLN A C 1
ATOM 931 O O . GLN A 1 118 ? 8.157 29.458 -8.786 1.00 37.91 118 GLN A O 1
ATOM 936 N N . ARG A 1 119 ? 6.700 31.135 -8.372 1.00 48.88 119 ARG A N 1
ATOM 937 C CA . ARG A 1 119 ? 6.814 31.315 -6.905 1.00 48.88 119 ARG A CA 1
ATOM 938 C C . ARG A 1 119 ? 6.309 30.144 -6.036 1.00 48.88 119 ARG A C 1
ATOM 940 O O . ARG A 1 119 ? 5.504 29.333 -6.468 1.00 48.88 119 ARG A O 1
ATOM 947 N N . SER A 1 120 ? 6.722 30.145 -4.760 1.00 46.50 120 SER A N 1
ATOM 948 C CA . SER A 1 120 ? 6.758 29.001 -3.825 1.00 46.50 120 SER A CA 1
ATOM 949 C C . SER A 1 120 ? 5.442 28.321 -3.408 1.00 46.50 120 SER A C 1
ATOM 951 O O . SER A 1 120 ? 5.520 27.385 -2.623 1.00 46.50 120 SER A O 1
ATOM 953 N N . ASN A 1 121 ? 4.261 28.741 -3.881 1.00 44.56 121 ASN A N 1
ATOM 954 C CA . ASN A 1 121 ? 2.970 28.241 -3.365 1.00 44.56 121 ASN A CA 1
ATOM 955 C C . ASN A 1 121 ? 1.966 27.789 -4.453 1.00 44.56 121 ASN A C 1
ATOM 957 O O . ASN A 1 121 ? 0.759 27.832 -4.219 1.00 44.56 121 ASN A O 1
ATOM 961 N N . SER A 1 122 ? 2.412 27.363 -5.637 1.00 47.62 122 SER A N 1
ATOM 962 C CA . SER A 1 122 ? 1.534 26.729 -6.639 1.00 47.62 122 SER A CA 1
ATOM 963 C C . SER A 1 122 ? 1.738 25.216 -6.717 1.00 47.62 122 SER A C 1
ATOM 965 O O . SER A 1 122 ? 2.784 24.713 -6.308 1.00 47.62 122 SER A O 1
ATOM 967 N N . SER A 1 123 ? 0.738 24.507 -7.262 1.00 48.19 123 SER A N 1
ATOM 968 C CA . SER A 1 123 ? 0.813 23.098 -7.682 1.00 48.19 123 SER A CA 1
ATOM 969 C C . SER A 1 123 ? 2.170 22.765 -8.319 1.00 48.19 123 SER A C 1
ATOM 971 O O . SER A 1 123 ? 2.738 23.652 -8.966 1.00 48.19 123 SER A O 1
ATOM 973 N N . PRO A 1 124 ? 2.690 21.527 -8.171 1.00 50.12 124 PRO A N 1
ATOM 974 C CA . PRO A 1 124 ? 3.984 21.162 -8.737 1.00 50.12 124 PRO A CA 1
ATOM 975 C C . PRO A 1 124 ? 4.014 21.521 -10.223 1.00 50.12 124 PRO A C 1
ATOM 977 O O . PRO A 1 124 ? 3.101 21.175 -10.972 1.00 50.12 124 PRO A O 1
ATOM 980 N N . ASP A 1 125 ? 5.034 22.278 -10.621 1.00 51.66 125 ASP A N 1
ATOM 981 C CA . ASP A 1 125 ? 5.229 22.682 -12.005 1.00 51.66 125 ASP A CA 1
ATOM 982 C C . ASP A 1 125 ? 5.498 21.429 -12.843 1.00 51.66 125 ASP A C 1
ATOM 984 O O . ASP A 1 125 ? 6.600 20.885 -12.835 1.00 51.66 125 ASP A O 1
ATOM 988 N N . LEU A 1 126 ? 4.474 20.954 -13.555 1.00 53.19 126 LEU A N 1
ATOM 989 C CA . LEU A 1 126 ? 4.564 19.781 -14.428 1.00 53.19 126 LEU A CA 1
ATOM 990 C C . LEU A 1 126 ? 5.503 20.009 -15.626 1.00 53.19 126 LEU A C 1
ATOM 992 O O . LEU A 1 126 ? 5.797 19.061 -16.349 1.00 53.19 126 LEU A O 1
ATOM 996 N N . SER A 1 127 ? 5.959 21.248 -15.850 1.00 52.38 127 SER A N 1
ATOM 997 C CA . SER A 1 127 ? 6.974 21.586 -16.852 1.00 52.38 127 SER A CA 1
ATOM 998 C C . SER A 1 127 ? 8.397 21.641 -16.284 1.00 52.38 127 SER A C 1
ATOM 1000 O O . SER A 1 127 ? 9.362 21.673 -17.053 1.00 52.38 127 SER A O 1
ATOM 1002 N N . ALA A 1 128 ? 8.554 21.612 -14.955 1.00 56.34 128 ALA A N 1
ATOM 1003 C CA . ALA A 1 128 ? 9.863 21.544 -14.328 1.00 56.34 128 ALA A CA 1
ATOM 1004 C C . ALA A 1 128 ? 10.492 20.153 -14.542 1.00 56.34 128 ALA A C 1
ATOM 1006 O O . ALA A 1 128 ? 9.799 19.135 -14.467 1.00 56.34 128 ALA A O 1
ATOM 1007 N N . PRO A 1 129 ? 11.816 20.072 -14.778 1.00 62.16 129 PRO A N 1
ATOM 1008 C CA . PRO A 1 129 ? 12.494 18.791 -14.905 1.00 62.16 129 PRO A CA 1
ATOM 1009 C C . PRO A 1 129 ? 12.314 17.949 -13.637 1.00 62.16 129 PRO A C 1
ATOM 1011 O O . PRO A 1 129 ? 12.601 18.393 -12.521 1.00 62.16 129 PRO A O 1
ATOM 1014 N N . ILE A 1 130 ? 11.859 16.709 -13.829 1.00 67.56 130 ILE A N 1
ATOM 1015 C CA . ILE A 1 130 ? 11.591 15.760 -12.748 1.00 67.56 130 ILE A CA 1
ATOM 1016 C C . ILE A 1 130 ? 12.863 15.572 -11.895 1.00 67.56 130 ILE A C 1
ATOM 1018 O O . ILE A 1 130 ? 13.941 15.214 -12.386 1.00 67.56 130 ILE A O 1
ATOM 1022 N N . GLY A 1 131 ? 12.749 15.822 -10.589 1.00 62.75 131 GLY A N 1
ATOM 1023 C CA . GLY A 1 131 ? 13.841 15.649 -9.623 1.00 62.75 131 GLY A CA 1
ATOM 1024 C C . GLY A 1 131 ? 14.938 16.724 -9.659 1.00 62.75 131 GLY A C 1
ATOM 1025 O O . GLY A 1 131 ? 16.054 16.436 -9.245 1.00 62.75 131 GLY A O 1
ATOM 1026 N N . GLY A 1 132 ? 14.680 17.929 -10.184 1.00 70.06 132 GLY A N 1
ATOM 1027 C CA . GLY A 1 132 ? 15.615 19.066 -10.097 1.00 70.06 132 GLY A CA 1
ATOM 1028 C C . GLY A 1 132 ? 16.833 18.982 -11.029 1.00 70.06 132 GLY A C 1
ATOM 1029 O O . GLY A 1 132 ? 16.826 18.234 -12.003 1.00 70.06 132 GLY A O 1
ATOM 1030 N N . SER A 1 133 ? 17.881 19.771 -10.762 1.00 65.62 133 SER A N 1
ATOM 1031 C CA . SER A 1 133 ? 19.092 19.840 -11.605 1.00 65.62 133 SER A CA 1
ATOM 1032 C C . SER A 1 133 ? 20.096 18.716 -11.343 1.00 65.62 133 SER A C 1
ATOM 1034 O O . SER A 1 133 ? 20.863 18.361 -12.234 1.00 65.62 133 SER A O 1
ATOM 1036 N N . THR A 1 134 ? 20.090 18.142 -10.142 1.00 69.19 134 THR A N 1
ATOM 1037 C CA . THR A 1 134 ? 20.961 17.028 -9.758 1.00 69.19 134 THR A CA 1
ATOM 1038 C C . THR A 1 134 ? 20.230 15.697 -9.881 1.00 69.19 134 THR A C 1
ATOM 1040 O O . THR A 1 134 ? 18.999 15.634 -9.955 1.00 69.19 134 THR A O 1
ATOM 1043 N N . ARG A 1 135 ? 20.997 14.608 -9.956 1.00 71.00 135 ARG A N 1
ATOM 1044 C CA . ARG A 1 135 ? 20.441 13.257 -9.965 1.00 71.00 135 ARG A CA 1
ATOM 1045 C C . ARG A 1 135 ? 19.961 12.890 -8.563 1.00 71.00 135 ARG A C 1
ATOM 1047 O O . ARG A 1 135 ? 20.745 12.919 -7.617 1.00 71.00 135 ARG A O 1
ATOM 1054 N N . PHE A 1 136 ? 18.700 12.488 -8.445 1.00 80.50 136 PHE A N 1
ATOM 1055 C CA . PHE A 1 136 ? 18.199 11.866 -7.224 1.00 80.50 136 PHE A CA 1
ATOM 1056 C C . PHE A 1 136 ? 18.571 10.380 -7.225 1.00 80.50 136 PHE A C 1
ATOM 1058 O O . PHE A 1 136 ? 18.277 9.665 -8.185 1.00 80.50 136 PHE A O 1
ATOM 1065 N N . GLN A 1 137 ? 19.267 9.938 -6.180 1.00 75.44 137 GLN A N 1
ATOM 1066 C CA . GLN A 1 137 ? 19.771 8.564 -6.072 1.00 75.44 137 GLN A CA 1
ATOM 1067 C C . GLN A 1 137 ? 18.822 7.628 -5.321 1.00 75.44 137 GLN A C 1
ATOM 1069 O O . GLN A 1 137 ? 18.955 6.418 -5.462 1.00 75.44 137 GLN A O 1
ATOM 1074 N N . GLY A 1 138 ? 17.888 8.177 -4.544 1.00 84.06 138 GLY A N 1
ATOM 1075 C CA . GLY A 1 138 ? 16.972 7.381 -3.741 1.00 84.06 138 GLY A CA 1
ATOM 1076 C C . GLY A 1 138 ? 15.788 6.832 -4.528 1.00 84.06 138 GLY A C 1
ATOM 1077 O O . GLY A 1 138 ? 15.564 7.136 -5.708 1.00 84.06 138 GLY A O 1
ATOM 1078 N N . GLY A 1 139 ? 14.983 6.071 -3.809 1.00 90.50 139 GLY A N 1
ATOM 1079 C CA . GLY A 1 139 ? 13.682 5.608 -4.236 1.00 90.50 139 GLY A CA 1
ATOM 1080 C C . GLY A 1 139 ? 12.619 5.873 -3.186 1.00 90.50 139 GLY A C 1
ATOM 1081 O O . GLY A 1 139 ? 12.846 6.549 -2.182 1.00 90.50 139 GLY A O 1
ATOM 1082 N N . SER A 1 140 ? 11.425 5.371 -3.457 1.00 93.31 140 SER A N 1
ATOM 1083 C CA . SER A 1 140 ? 10.291 5.480 -2.552 1.00 93.31 140 SER A CA 1
ATOM 1084 C C . SER A 1 140 ? 9.398 4.256 -2.679 1.00 93.31 140 SER A C 1
ATOM 1086 O O . SER A 1 140 ? 9.198 3.712 -3.771 1.00 93.31 140 SER A O 1
ATOM 1088 N N . THR A 1 141 ? 8.864 3.822 -1.547 1.00 95.25 141 THR A N 1
ATOM 1089 C CA . THR A 1 141 ? 7.803 2.824 -1.482 1.00 95.25 141 THR A CA 1
ATOM 1090 C C . THR A 1 141 ? 6.452 3.518 -1.630 1.00 95.25 141 THR A C 1
ATOM 1092 O O . THR A 1 141 ? 6.310 4.716 -1.381 1.00 95.25 141 THR A O 1
ATOM 1095 N N . ALA A 1 142 ? 5.442 2.784 -2.081 1.00 95.12 142 ALA A N 1
ATOM 1096 C CA . ALA A 1 142 ? 4.112 3.338 -2.264 1.00 95.12 142 ALA A CA 1
ATOM 1097 C C . ALA A 1 142 ? 3.042 2.296 -1.966 1.00 95.12 142 ALA A C 1
ATOM 1099 O O . ALA A 1 142 ? 3.090 1.164 -2.444 1.00 95.12 142 ALA A O 1
ATOM 1100 N N . SER A 1 143 ? 2.034 2.731 -1.223 1.00 96.31 143 SER A N 1
ATOM 1101 C CA . SER A 1 143 ? 0.818 1.980 -0.948 1.00 96.31 143 SER A CA 1
ATOM 1102 C C . SER A 1 143 ? -0.372 2.877 -1.234 1.00 96.31 143 SER A C 1
ATOM 1104 O O . SER A 1 143 ? -0.517 3.936 -0.626 1.00 96.31 143 SER A O 1
ATOM 1106 N N . VAL A 1 144 ? -1.224 2.459 -2.163 1.00 96.62 144 VAL A N 1
ATOM 1107 C CA . VAL A 1 144 ? -2.433 3.183 -2.558 1.00 96.62 144 VAL A CA 1
ATOM 1108 C C . VAL A 1 144 ? -3.636 2.304 -2.261 1.00 96.62 144 VAL A C 1
ATOM 1110 O O . VAL A 1 144 ? -3.666 1.148 -2.669 1.00 96.62 144 VAL A O 1
ATOM 1113 N N . ALA A 1 145 ? -4.639 2.857 -1.580 1.00 96.50 145 ALA A N 1
ATOM 1114 C CA . ALA A 1 145 ? -5.933 2.216 -1.375 1.00 96.50 145 ALA A CA 1
ATOM 1115 C C . ALA A 1 145 ? -7.028 3.052 -2.045 1.00 96.50 145 ALA A C 1
ATOM 1117 O O . ALA A 1 145 ? -7.224 4.220 -1.711 1.00 96.50 145 ALA A O 1
ATOM 1118 N N . MET A 1 146 ? -7.751 2.450 -2.984 1.00 96.06 146 MET A N 1
ATOM 1119 C CA . MET A 1 146 ? -8.896 3.054 -3.659 1.00 96.06 146 MET A CA 1
ATOM 1120 C C . MET A 1 146 ? -10.173 2.388 -3.169 1.00 96.06 146 MET A C 1
ATOM 1122 O O . MET A 1 146 ? -10.302 1.171 -3.257 1.00 96.06 146 MET A O 1
ATOM 1126 N N . ILE A 1 147 ? -11.119 3.182 -2.669 1.00 95.19 147 ILE A N 1
ATOM 1127 C CA . ILE A 1 147 ? -12.421 2.697 -2.204 1.00 95.19 147 ILE A CA 1
ATOM 1128 C C . ILE A 1 147 ? -13.485 3.178 -3.182 1.00 95.19 147 ILE A C 1
ATOM 1130 O O . ILE A 1 147 ? -13.594 4.375 -3.444 1.00 95.19 147 ILE A O 1
ATOM 1134 N N . SER A 1 148 ? -14.273 2.245 -3.705 1.00 93.31 148 SER A N 1
ATOM 1135 C CA . SER A 1 148 ? -15.400 2.518 -4.592 1.00 93.31 148 SER A CA 1
ATOM 1136 C C . SER A 1 148 ? -16.689 1.988 -3.976 1.00 93.31 148 SER A C 1
ATOM 1138 O O . SER A 1 148 ? -16.716 0.885 -3.428 1.00 93.31 148 SER A O 1
ATOM 1140 N N . THR A 1 149 ? -17.764 2.768 -4.067 1.00 92.38 149 THR A N 1
ATOM 1141 C CA . THR A 1 149 ? -19.106 2.361 -3.643 1.00 92.38 149 THR A CA 1
ATOM 1142 C C . THR A 1 149 ? -20.005 2.217 -4.869 1.00 92.38 149 THR A C 1
ATOM 1144 O O . THR A 1 149 ? -20.058 3.126 -5.697 1.00 92.38 149 THR A O 1
ATOM 1147 N N . PRO A 1 150 ? -20.782 1.126 -4.994 1.00 89.19 150 PRO A N 1
ATOM 1148 C CA . PRO A 1 150 ? -21.749 0.979 -6.082 1.00 89.19 150 PRO A CA 1
ATOM 1149 C C . PRO A 1 150 ? -22.983 1.877 -5.895 1.00 89.19 150 PRO A C 1
ATOM 1151 O O . PRO A 1 150 ? -23.830 1.971 -6.779 1.00 89.19 150 PRO A O 1
ATOM 1154 N N . THR A 1 151 ? -23.117 2.519 -4.731 1.00 87.88 151 THR A N 1
ATOM 1155 C CA . THR A 1 151 ? -24.242 3.390 -4.379 1.00 87.88 151 THR A CA 1
ATOM 1156 C C . THR A 1 151 ? -23.753 4.790 -4.012 1.00 87.88 151 THR A C 1
ATOM 1158 O O . THR A 1 151 ? -22.580 4.987 -3.694 1.00 87.88 151 THR A O 1
ATOM 1161 N N . ALA A 1 152 ? -24.672 5.760 -4.000 1.00 90.00 152 ALA A N 1
ATOM 1162 C CA . ALA A 1 152 ? -24.410 7.126 -3.537 1.00 90.00 152 ALA A CA 1
ATOM 1163 C C . ALA A 1 152 ? -24.232 7.235 -2.008 1.00 90.00 152 ALA A C 1
ATOM 1165 O O . ALA A 1 152 ? -23.965 8.320 -1.489 1.00 90.00 152 ALA A O 1
ATOM 1166 N N . VAL A 1 153 ? -24.417 6.134 -1.272 1.00 91.69 15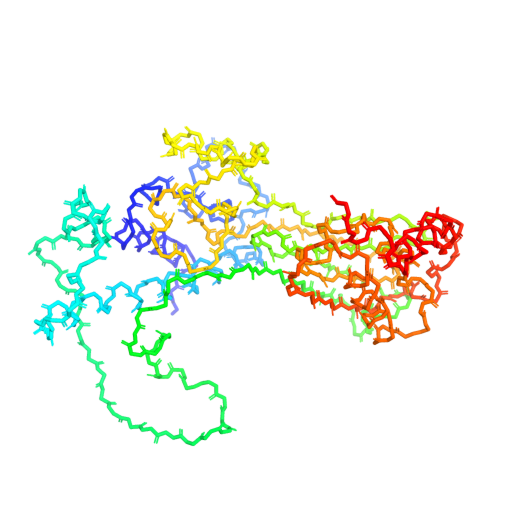3 VAL A N 1
ATOM 1167 C CA . VAL A 1 153 ? -24.200 6.105 0.172 1.00 91.69 153 VAL A CA 1
ATOM 1168 C C . VAL A 1 153 ? -22.691 6.200 0.441 1.00 91.69 153 VAL A C 1
ATOM 1170 O O . VAL A 1 153 ? -21.924 5.476 -0.194 1.00 91.69 153 VAL A O 1
ATOM 1173 N N . PRO A 1 154 ? -22.240 7.053 1.380 1.00 93.88 154 PRO A N 1
ATOM 1174 C CA . PRO A 1 154 ? -20.823 7.152 1.709 1.00 93.88 154 PRO A CA 1
ATOM 1175 C C . PRO A 1 154 ? -20.226 5.810 2.146 1.00 93.88 154 PRO A C 1
ATOM 1177 O O . PRO A 1 154 ? -20.864 5.063 2.887 1.00 93.88 154 PRO A O 1
ATOM 1180 N N . PHE A 1 155 ? -18.970 5.546 1.775 1.00 93.88 155 PHE A N 1
ATOM 1181 C CA . PHE A 1 155 ? -18.283 4.277 2.071 1.00 93.88 155 PHE A CA 1
ATOM 1182 C C . PHE A 1 155 ? -18.167 3.956 3.572 1.00 93.88 155 PHE A C 1
ATOM 1184 O O . PHE A 1 155 ? -18.021 2.804 3.967 1.00 93.88 155 PHE A O 1
ATOM 1191 N N . TRP A 1 156 ? -18.224 4.976 4.433 1.00 93.44 156 TRP A N 1
ATOM 1192 C CA . TRP A 1 156 ? -18.186 4.815 5.889 1.00 93.44 156 TRP A CA 1
ATOM 1193 C C . TRP A 1 156 ? -19.567 4.563 6.509 1.00 93.44 156 TRP A C 1
ATOM 1195 O O . TRP A 1 156 ? -19.687 4.529 7.732 1.00 93.44 156 TRP A O 1
ATOM 1205 N N . HIS A 1 157 ? -20.630 4.447 5.710 1.00 95.25 157 HIS A N 1
ATOM 1206 C CA . HIS A 1 157 ? -21.956 4.130 6.223 1.00 95.25 157 HIS A CA 1
ATOM 1207 C C . HIS A 1 157 ? -22.067 2.621 6.522 1.00 95.25 157 HIS A C 1
ATOM 1209 O O . HIS A 1 157 ? -21.710 1.816 5.662 1.00 95.25 157 HIS A O 1
ATOM 1215 N N . PRO A 1 158 ? -22.619 2.196 7.675 1.00 94.38 158 PRO A N 1
ATOM 1216 C CA . PRO A 1 158 ? -22.657 0.781 8.069 1.00 94.38 158 PRO A CA 1
ATOM 1217 C C . PRO A 1 158 ? -23.363 -0.149 7.075 1.00 94.38 158 PRO A C 1
ATOM 1219 O O . PRO A 1 158 ? -22.998 -1.310 6.951 1.00 94.38 158 PRO A O 1
ATOM 1222 N N . ALA A 1 159 ? -24.367 0.359 6.358 1.00 93.06 159 ALA A N 1
ATOM 1223 C CA . ALA A 1 159 ? -25.119 -0.416 5.369 1.00 93.06 159 ALA A CA 1
ATOM 1224 C C . ALA A 1 159 ? -24.505 -0.411 3.954 1.00 93.06 159 ALA A C 1
ATOM 1226 O O . ALA A 1 159 ? -25.028 -1.093 3.077 1.00 93.06 159 ALA A O 1
ATOM 1227 N N . ALA A 1 160 ? -23.459 0.384 3.698 1.00 92.00 160 ALA A N 1
ATOM 1228 C CA . ALA A 1 160 ? -22.898 0.527 2.358 1.00 92.00 160 ALA A CA 1
ATOM 1229 C C . ALA A 1 160 ? -21.899 -0.605 2.064 1.00 92.00 160 ALA A C 1
ATOM 1231 O O . ALA A 1 160 ? -20.867 -0.677 2.735 1.00 92.00 160 ALA A O 1
ATOM 1232 N N . PRO A 1 161 ? -22.147 -1.464 1.059 1.00 93.81 161 PRO A N 1
ATOM 1233 C CA . PRO A 1 161 ? -21.089 -2.304 0.521 1.00 93.81 161 PRO A CA 1
ATOM 1234 C C . PRO A 1 161 ? -20.084 -1.423 -0.229 1.00 93.81 161 PRO A C 1
ATOM 1236 O O . PRO A 1 161 ? -20.460 -0.426 -0.851 1.00 93.81 161 PRO A O 1
ATOM 1239 N N . SER A 1 162 ? -18.808 -1.785 -0.171 1.00 95.25 162 SER A N 1
ATOM 1240 C CA . SER A 1 162 ? -17.736 -1.084 -0.885 1.00 95.25 162 SER A CA 1
ATOM 1241 C C . SER A 1 162 ? -16.755 -2.094 -1.461 1.00 95.25 162 SER A C 1
ATOM 1243 O O . SER A 1 162 ? -16.632 -3.195 -0.946 1.00 95.25 162 SER A O 1
ATOM 1245 N N . THR A 1 163 ? -16.012 -1.714 -2.486 1.00 95.56 163 THR A N 1
ATOM 1246 C CA . THR A 1 163 ? -14.860 -2.480 -2.964 1.00 95.56 163 THR A CA 1
ATOM 1247 C C . THR A 1 163 ? -13.613 -1.654 -2.706 1.00 95.56 163 THR A C 1
ATOM 1249 O O . THR A 1 163 ? -13.579 -0.463 -3.024 1.00 95.56 163 THR A O 1
ATOM 1252 N N . LEU A 1 164 ? -12.593 -2.280 -2.129 1.00 96.31 164 LEU A N 1
ATOM 1253 C CA . LEU A 1 164 ? -11.288 -1.683 -1.904 1.00 96.31 164 LEU A CA 1
ATOM 1254 C C . LEU A 1 164 ? -10.257 -2.362 -2.803 1.00 96.31 164 LEU A C 1
ATOM 1256 O O . LEU A 1 164 ? -10.159 -3.585 -2.839 1.00 96.31 164 LEU A O 1
ATOM 1260 N N . ILE A 1 165 ? -9.482 -1.558 -3.521 1.00 96.88 165 ILE A N 1
ATOM 1261 C CA . ILE A 1 165 ? -8.341 -2.012 -4.315 1.00 96.88 165 ILE A CA 1
ATOM 1262 C C . ILE A 1 165 ? -7.081 -1.422 -3.692 1.00 96.88 165 ILE A C 1
ATOM 1264 O O . ILE A 1 165 ? -6.965 -0.203 -3.561 1.00 96.88 165 ILE A O 1
ATOM 1268 N N . ALA A 1 166 ? -6.154 -2.287 -3.298 1.00 97.31 166 ALA A N 1
ATOM 1269 C CA . ALA A 1 166 ? -4.832 -1.925 -2.816 1.00 97.31 166 ALA A CA 1
ATOM 1270 C C . ALA A 1 166 ? -3.805 -2.149 -3.932 1.00 97.31 166 ALA A C 1
ATOM 1272 O O . ALA A 1 166 ? -3.752 -3.241 -4.488 1.00 97.31 166 ALA A O 1
ATOM 1273 N N . ALA A 1 167 ? -2.993 -1.138 -4.243 1.00 97.00 167 ALA A N 1
ATOM 1274 C CA . ALA A 1 167 ? -1.836 -1.241 -5.131 1.00 97.00 167 ALA A CA 1
ATOM 1275 C C . ALA A 1 167 ? -0.571 -0.868 -4.355 1.00 97.00 167 ALA A C 1
ATOM 1277 O O . ALA A 1 167 ? -0.502 0.210 -3.758 1.00 97.00 167 ALA A O 1
ATOM 1278 N N . HIS A 1 168 ? 0.409 -1.766 -4.341 1.00 96.94 168 HIS A N 1
ATOM 1279 C CA . HIS A 1 168 ? 1.520 -1.706 -3.400 1.00 96.94 168 HIS A CA 1
ATOM 1280 C C . HIS A 1 168 ? 2.873 -2.026 -4.044 1.00 96.94 168 HIS A C 1
ATOM 1282 O O . HIS A 1 168 ? 2.991 -2.953 -4.844 1.00 96.94 168 HIS A O 1
ATOM 1288 N N . VAL A 1 169 ? 3.898 -1.270 -3.652 1.00 96.31 169 VAL A N 1
ATOM 1289 C CA . VAL A 1 169 ? 5.310 -1.416 -4.019 1.00 96.31 169 VAL A CA 1
ATOM 1290 C C . VAL A 1 169 ? 6.159 -1.090 -2.781 1.00 96.31 169 VAL A C 1
ATOM 1292 O O . VAL A 1 169 ? 6.023 -0.007 -2.212 1.00 96.31 169 VAL A O 1
ATOM 1295 N N . GLY A 1 170 ? 7.056 -1.996 -2.384 1.00 95.31 170 GLY A N 1
ATOM 1296 C CA . GLY A 1 170 ? 7.937 -1.839 -1.217 1.00 95.31 170 GLY A CA 1
ATOM 1297 C C . GLY A 1 170 ? 7.503 -2.648 0.007 1.00 95.31 170 GLY A C 1
ATOM 1298 O O . GLY A 1 170 ? 7.047 -3.778 -0.130 1.00 95.31 170 GLY A O 1
ATOM 1299 N N . ASP A 1 171 ? 7.656 -2.072 1.194 1.00 94.25 171 ASP A N 1
ATOM 1300 C CA . ASP A 1 171 ? 7.480 -2.703 2.516 1.00 94.25 171 ASP A CA 1
ATOM 1301 C C . ASP A 1 171 ? 6.458 -1.984 3.418 1.00 94.25 171 ASP A C 1
ATOM 1303 O O . ASP A 1 171 ? 6.203 -2.407 4.545 1.00 94.25 171 ASP A O 1
ATOM 1307 N N . THR A 1 172 ? 5.820 -0.928 2.909 1.00 95.75 172 THR A N 1
ATOM 1308 C CA . THR A 1 172 ? 4.658 -0.299 3.552 1.00 95.75 172 THR A CA 1
ATOM 1309 C C . THR A 1 172 ? 3.494 -1.284 3.698 1.00 95.75 172 THR A C 1
ATOM 1311 O O . THR A 1 172 ? 3.324 -2.223 2.915 1.00 95.75 172 THR A O 1
ATOM 1314 N N . ARG A 1 173 ? 2.641 -1.064 4.701 1.00 95.94 173 ARG A N 1
ATOM 1315 C CA . ARG A 1 173 ? 1.594 -2.025 5.059 1.00 95.94 173 ARG A CA 1
ATOM 1316 C C . ARG A 1 173 ? 0.197 -1.429 5.002 1.00 95.94 173 ARG A C 1
ATOM 1318 O O . ARG A 1 173 ? -0.017 -0.315 5.474 1.00 95.94 173 ARG A O 1
ATOM 1325 N N . ILE A 1 174 ? -0.757 -2.193 4.463 1.00 98.19 174 ILE A N 1
ATOM 1326 C CA . ILE A 1 174 ? -2.190 -1.877 4.521 1.00 98.19 174 ILE A CA 1
ATOM 1327 C C . ILE A 1 174 ? -2.925 -3.008 5.240 1.00 98.19 174 ILE A C 1
ATOM 1329 O O . ILE A 1 174 ? -2.919 -4.147 4.771 1.00 98.19 174 ILE A O 1
ATOM 1333 N N . LEU A 1 175 ? -3.591 -2.688 6.351 1.00 98.19 175 LEU A N 1
ATOM 1334 C CA . LEU A 1 175 ? -4.379 -3.642 7.133 1.00 98.19 175 LEU A CA 1
ATOM 1335 C C . LEU A 1 175 ? -5.850 -3.237 7.183 1.00 98.19 175 LEU A C 1
ATOM 1337 O O . LEU A 1 175 ? -6.181 -2.073 7.415 1.00 98.19 175 LEU A O 1
ATOM 1341 N N . LEU A 1 176 ? -6.732 -4.223 7.056 1.00 97.75 176 LEU A N 1
ATOM 1342 C CA . LEU A 1 176 ? -8.141 -4.124 7.422 1.00 97.75 176 LEU A CA 1
ATOM 1343 C C . LEU A 1 176 ? -8.371 -4.729 8.807 1.00 97.75 176 LEU A C 1
ATOM 1345 O O . LEU A 1 176 ? -7.786 -5.753 9.144 1.00 97.75 176 LEU A O 1
ATOM 1349 N N . SER A 1 177 ? -9.267 -4.134 9.591 1.00 96.94 177 SER A N 1
ATOM 1350 C CA . SER A 1 177 ? -9.691 -4.686 10.884 1.00 96.94 177 SER A CA 1
ATOM 1351 C C . SER A 1 177 ? -11.089 -5.283 10.772 1.00 96.94 177 SER A C 1
ATOM 1353 O O . SER A 1 177 ? -12.052 -4.551 10.526 1.00 96.94 177 SER A O 1
ATOM 1355 N N . ARG A 1 178 ? -11.211 -6.606 10.921 1.00 96.38 178 ARG A N 1
ATOM 1356 C CA . ARG A 1 178 ? -12.497 -7.312 10.821 1.00 96.38 178 ARG A CA 1
ATOM 1357 C C . ARG A 1 178 ? -13.321 -7.116 12.097 1.00 96.38 178 ARG A C 1
ATOM 1359 O O . ARG A 1 178 ? -12.816 -7.300 13.202 1.00 96.38 178 ARG A O 1
ATOM 1366 N N . THR A 1 179 ? -14.606 -6.786 11.964 1.00 95.12 179 THR A N 1
ATOM 1367 C CA . THR A 1 179 ? -15.488 -6.551 13.124 1.00 95.12 179 THR A CA 1
ATOM 1368 C C . THR A 1 179 ? -15.858 -7.834 13.865 1.00 95.12 179 THR A C 1
ATOM 1370 O O . THR A 1 179 ? -16.063 -7.793 15.073 1.00 95.12 179 THR A O 1
ATOM 1373 N N . SER A 1 180 ? -15.921 -8.980 13.176 1.00 93.69 180 SER A N 1
ATOM 1374 C CA . SER A 1 180 ? -16.400 -10.239 13.762 1.00 93.69 180 SER A CA 1
ATOM 1375 C C . SER A 1 180 ? -15.444 -10.853 14.786 1.00 93.69 180 SER A C 1
ATOM 1377 O O . SER A 1 180 ? -15.884 -11.350 15.817 1.00 93.69 180 SER A O 1
ATOM 1379 N N . ASP A 1 181 ? -14.141 -10.852 14.504 1.00 92.44 181 ASP A N 1
ATOM 1380 C CA . ASP A 1 181 ? -13.110 -11.478 15.340 1.00 92.44 181 ASP A CA 1
ATOM 1381 C C . ASP A 1 181 ? -12.030 -10.492 15.799 1.00 92.44 181 ASP A C 1
ATOM 1383 O O . ASP A 1 181 ? -11.141 -10.885 16.548 1.00 92.44 181 ASP A O 1
ATOM 1387 N N . GLY A 1 182 ? -12.099 -9.226 15.377 1.00 92.25 182 GLY A N 1
ATOM 1388 C CA . GLY A 1 182 ? -11.131 -8.198 15.744 1.00 92.25 182 GLY A CA 1
ATOM 1389 C C . GLY A 1 182 ? -9.728 -8.433 15.180 1.00 92.25 182 GLY A C 1
ATOM 1390 O O . GLY A 1 182 ? -8.786 -7.822 15.692 1.00 92.25 182 GLY A O 1
ATOM 1391 N N . LYS A 1 183 ? -9.564 -9.318 14.185 1.00 94.81 183 LYS A N 1
ATOM 1392 C CA . LYS A 1 183 ? -8.253 -9.669 13.626 1.00 94.81 183 LYS A CA 1
ATOM 1393 C C . LYS A 1 183 ? -7.858 -8.762 12.453 1.00 94.81 183 LYS A C 1
ATOM 1395 O O . LYS A 1 183 ? -8.733 -8.335 11.689 1.00 94.81 183 LYS A O 1
ATOM 1400 N N . PRO A 1 184 ? -6.550 -8.495 12.278 1.00 96.44 184 PRO A N 1
ATOM 1401 C CA . PRO A 1 184 ? -6.025 -7.838 11.093 1.00 96.44 184 PRO A CA 1
ATOM 1402 C C . PRO A 1 184 ? -6.133 -8.753 9.869 1.00 96.44 184 PRO A C 1
ATOM 1404 O O . PRO A 1 184 ? -5.919 -9.964 9.945 1.00 96.44 184 PRO A O 1
ATOM 1407 N N . VAL A 1 185 ? -6.412 -8.151 8.720 1.00 97.12 185 VAL A N 1
ATOM 1408 C CA . VAL A 1 185 ? -6.310 -8.771 7.399 1.00 97.12 185 VAL A CA 1
ATOM 1409 C C . VAL A 1 185 ? -5.349 -7.921 6.578 1.00 97.12 185 VAL A C 1
ATOM 1411 O O . VAL A 1 185 ? -5.658 -6.768 6.276 1.00 97.12 185 VAL A O 1
ATOM 1414 N N . SER A 1 186 ? -4.180 -8.471 6.244 1.00 96.81 186 SER A N 1
ATOM 1415 C CA . SER A 1 186 ? -3.205 -7.760 5.415 1.00 96.81 186 SER A CA 1
ATOM 1416 C C . SER A 1 186 ? -3.633 -7.753 3.955 1.00 96.81 186 SER A C 1
ATOM 1418 O O . SER A 1 186 ? -3.984 -8.794 3.400 1.00 96.81 186 SER A O 1
ATOM 1420 N N . LEU A 1 187 ? -3.578 -6.575 3.340 1.00 96.81 187 LEU A N 1
ATOM 1421 C CA . LEU A 1 187 ? -3.802 -6.381 1.908 1.00 96.81 187 LEU A CA 1
ATOM 1422 C C . LEU A 1 187 ? -2.499 -6.236 1.121 1.00 96.81 187 LEU A C 1
ATOM 1424 O O . LEU A 1 187 ? -2.533 -6.195 -0.105 1.00 96.81 187 LEU A O 1
ATOM 1428 N N . THR A 1 188 ? -1.360 -6.148 1.809 1.00 95.62 188 THR A N 1
ATOM 1429 C CA . THR A 1 188 ? -0.040 -6.037 1.186 1.00 95.62 188 THR A CA 1
ATOM 1430 C C . THR A 1 188 ? 0.894 -7.131 1.678 1.00 95.62 188 THR A C 1
ATOM 1432 O O . THR A 1 188 ? 0.731 -7.696 2.764 1.00 95.62 188 THR A O 1
ATOM 1435 N N . THR A 1 189 ? 1.871 -7.471 0.845 1.00 93.19 189 THR A N 1
ATOM 1436 C CA . THR A 1 189 ? 2.980 -8.363 1.183 1.00 93.19 189 T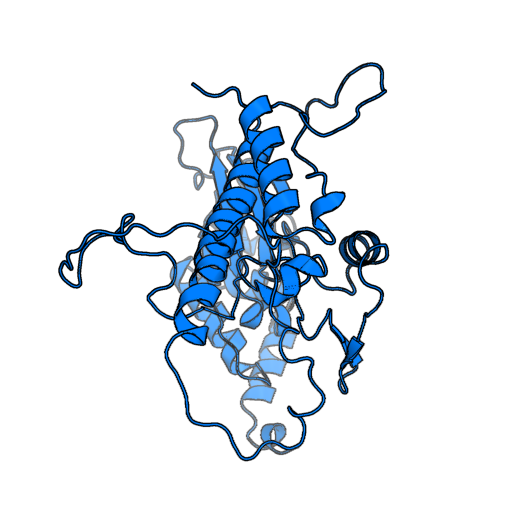HR A CA 1
ATOM 1437 C C . THR A 1 189 ? 4.277 -7.587 1.042 1.00 93.19 189 THR A C 1
ATOM 1439 O O . THR A 1 189 ? 4.472 -6.922 0.029 1.00 93.19 189 THR A O 1
ATOM 1442 N N . ASN A 1 190 ? 5.169 -7.692 2.027 1.00 92.69 190 ASN A N 1
ATOM 1443 C CA . ASN A 1 190 ? 6.459 -7.014 1.966 1.00 92.69 190 ASN A CA 1
ATOM 1444 C C . ASN A 1 190 ? 7.250 -7.501 0.743 1.00 92.69 190 ASN A C 1
ATOM 1446 O O . ASN A 1 190 ? 7.494 -8.701 0.582 1.00 92.69 190 ASN A O 1
ATOM 1450 N N . HIS A 1 191 ? 7.693 -6.566 -0.089 1.00 93.88 191 HIS A N 1
ATOM 1451 C CA . HIS A 1 191 ? 8.539 -6.841 -1.242 1.00 93.88 191 HIS A CA 1
ATOM 1452 C C . HIS A 1 191 ? 10.013 -6.951 -0.832 1.00 93.88 191 HIS A C 1
ATOM 1454 O O . HIS A 1 191 ? 10.852 -6.158 -1.261 1.00 93.88 191 HIS A O 1
ATOM 1460 N N . HIS A 1 192 ? 10.331 -7.971 -0.038 1.00 90.00 192 HIS A N 1
ATOM 1461 C CA . HIS A 1 192 ? 11.679 -8.267 0.456 1.00 90.00 192 HIS A CA 1
ATOM 1462 C C . HIS A 1 192 ? 12.322 -9.437 -0.319 1.00 90.00 192 HIS A C 1
ATOM 1464 O O . HIS A 1 192 ? 11.581 -10.293 -0.812 1.00 90.00 192 HIS A O 1
ATOM 1470 N N . PRO A 1 193 ? 13.663 -9.535 -0.427 1.00 84.25 193 PRO A N 1
ATOM 1471 C CA . PRO A 1 193 ? 14.336 -10.673 -1.062 1.00 84.25 193 PRO A CA 1
ATOM 1472 C C . PRO A 1 193 ? 13.942 -12.033 -0.477 1.00 84.25 193 PRO A C 1
ATOM 1474 O O . PRO A 1 193 ? 13.786 -12.988 -1.236 1.00 84.25 193 PRO A O 1
ATOM 1477 N N . ASP A 1 194 ? 13.662 -12.091 0.827 1.00 83.31 194 ASP A N 1
ATOM 1478 C CA . ASP A 1 194 ? 13.213 -13.311 1.516 1.00 83.31 194 ASP A CA 1
ATOM 1479 C C . ASP A 1 194 ? 11.797 -13.756 1.116 1.00 83.31 194 ASP A C 1
ATOM 1481 O O . ASP A 1 194 ? 11.409 -14.909 1.334 1.00 83.31 194 ASP A O 1
ATOM 1485 N N . ALA A 1 195 ? 10.988 -12.857 0.542 1.00 87.31 195 ALA A N 1
ATOM 1486 C CA . ALA A 1 195 ? 9.632 -13.187 0.134 1.00 87.31 195 ALA A CA 1
ATOM 1487 C C . ALA A 1 195 ? 9.688 -14.199 -1.027 1.00 87.31 195 ALA A C 1
ATOM 1489 O O . ALA A 1 195 ? 10.245 -13.883 -2.080 1.00 87.31 195 ALA A O 1
ATOM 1490 N N . PRO A 1 196 ? 9.071 -15.395 -0.921 1.00 87.19 196 PRO A N 1
ATOM 1491 C CA . PRO A 1 196 ? 9.235 -16.452 -1.924 1.00 87.19 196 PRO A CA 1
ATOM 1492 C C . PRO A 1 196 ? 8.866 -16.039 -3.354 1.00 87.19 196 PRO A C 1
ATOM 1494 O O . PRO A 1 196 ? 9.475 -16.519 -4.315 1.00 87.19 196 PRO A O 1
ATOM 1497 N N . VAL A 1 197 ? 7.881 -15.146 -3.496 1.00 87.06 197 VAL A N 1
ATOM 1498 C CA . VAL A 1 197 ? 7.447 -14.583 -4.783 1.00 87.06 197 VAL A CA 1
ATOM 1499 C C . VAL A 1 197 ? 8.558 -13.727 -5.398 1.00 87.06 197 VAL A C 1
ATOM 1501 O O . VAL A 1 197 ? 8.929 -13.948 -6.551 1.00 87.06 197 VAL A O 1
ATOM 1504 N N . GLU A 1 198 ? 9.157 -12.828 -4.616 1.00 88.69 198 GLU A N 1
ATOM 1505 C CA . GLU A 1 198 ? 10.227 -11.939 -5.076 1.00 88.69 198 GLU A CA 1
ATOM 1506 C C . GLU A 1 198 ? 11.545 -12.687 -5.268 1.00 88.69 198 GLU A C 1
ATOM 1508 O O . GLU A 1 198 ? 12.190 -12.531 -6.306 1.00 88.69 198 GLU A O 1
ATOM 1513 N N . ALA A 1 199 ? 11.887 -13.596 -4.350 1.00 83.81 199 ALA A N 1
ATOM 1514 C CA . ALA A 1 199 ? 13.001 -14.521 -4.504 1.00 83.81 199 ALA A CA 1
ATOM 1515 C C . ALA A 1 199 ? 12.888 -15.276 -5.834 1.00 83.81 199 ALA A C 1
ATOM 1517 O O . ALA A 1 199 ? 13.830 -15.319 -6.619 1.00 83.81 199 ALA A O 1
ATOM 1518 N N . THR A 1 200 ? 11.718 -15.841 -6.147 1.00 85.19 200 THR A N 1
ATOM 1519 C CA . THR A 1 200 ? 11.501 -16.577 -7.404 1.00 85.19 200 THR A CA 1
ATOM 1520 C C . THR A 1 200 ? 11.583 -15.668 -8.628 1.00 85.19 200 THR A C 1
ATOM 1522 O O . THR A 1 200 ? 12.195 -16.053 -9.630 1.00 85.19 200 THR A O 1
ATOM 1525 N N . ARG A 1 201 ? 11.019 -14.456 -8.544 1.00 84.44 201 ARG A N 1
ATOM 1526 C CA . ARG A 1 201 ? 11.080 -13.439 -9.602 1.00 84.44 201 ARG A CA 1
ATOM 1527 C C . ARG A 1 201 ? 12.523 -13.051 -9.923 1.00 84.44 201 ARG A C 1
ATOM 1529 O O . ARG A 1 201 ? 12.879 -12.934 -11.095 1.00 84.44 201 ARG A O 1
ATOM 1536 N N . LEU A 1 202 ? 13.357 -12.895 -8.898 1.00 81.38 202 LEU A N 1
ATOM 1537 C CA . LEU A 1 202 ? 14.711 -12.361 -9.020 1.00 81.38 202 LEU A CA 1
ATOM 1538 C C . LEU A 1 202 ? 15.778 -13.441 -9.180 1.00 81.38 202 LEU A C 1
ATOM 1540 O O . LEU A 1 202 ? 16.769 -13.174 -9.841 1.00 81.38 202 LEU A O 1
ATOM 1544 N N . ARG A 1 203 ? 15.571 -14.682 -8.723 1.00 76.25 203 ARG A N 1
ATOM 1545 C CA . ARG A 1 203 ? 16.539 -15.800 -8.838 1.00 76.25 203 ARG A CA 1
ATOM 1546 C C . ARG A 1 203 ? 17.084 -16.045 -10.247 1.00 76.25 203 ARG A C 1
ATOM 1548 O O . ARG A 1 203 ? 18.181 -16.568 -10.393 1.00 76.25 203 ARG A O 1
ATOM 1555 N N . ARG A 1 204 ? 16.331 -15.702 -11.298 1.00 64.19 204 ARG A N 1
ATOM 1556 C CA . ARG A 1 204 ? 16.781 -15.853 -12.698 1.00 64.19 204 ARG A CA 1
ATOM 1557 C C . ARG A 1 204 ? 17.634 -14.683 -13.209 1.00 64.19 204 ARG A C 1
ATOM 1559 O O . ARG A 1 204 ? 18.215 -14.804 -14.284 1.00 64.19 204 ARG A O 1
ATOM 1566 N N . TYR A 1 205 ? 17.678 -13.567 -12.480 1.00 62.03 205 TYR A N 1
ATOM 1567 C CA . TYR A 1 205 ? 18.268 -12.292 -12.912 1.00 62.03 205 TYR A CA 1
ATOM 1568 C C . TYR A 1 205 ? 19.299 -11.735 -11.922 1.00 62.03 205 TYR A C 1
ATOM 1570 O O . TYR A 1 205 ? 20.275 -11.121 -12.343 1.00 62.03 205 TYR A O 1
ATOM 1578 N N . ALA A 1 206 ? 19.106 -11.974 -10.628 1.00 57.91 206 ALA A N 1
ATOM 1579 C CA . ALA A 1 206 ? 20.016 -11.626 -9.555 1.00 57.91 206 ALA A CA 1
ATOM 1580 C C . ALA A 1 206 ? 20.958 -12.811 -9.305 1.00 57.91 206 ALA A C 1
ATOM 1582 O O . ALA A 1 206 ? 20.608 -13.774 -8.628 1.00 57.91 206 ALA A O 1
ATOM 1583 N N . ALA A 1 207 ? 22.166 -12.737 -9.865 1.00 50.19 207 ALA A N 1
ATOM 1584 C CA . ALA A 1 207 ? 23.268 -13.639 -9.521 1.00 50.19 207 ALA A CA 1
ATOM 1585 C C . ALA A 1 207 ? 23.935 -13.270 -8.174 1.00 50.19 207 ALA A C 1
ATOM 1587 O O . ALA A 1 207 ? 24.913 -13.902 -7.785 1.00 50.19 207 ALA A O 1
ATOM 1588 N N . THR A 1 208 ? 23.421 -12.253 -7.472 1.00 54.78 208 THR A N 1
ATOM 1589 C CA . THR A 1 208 ? 24.101 -11.606 -6.341 1.00 54.78 208 THR A CA 1
ATOM 1590 C C . THR A 1 208 ? 23.094 -11.196 -5.259 1.00 54.78 208 THR A C 1
ATOM 1592 O O . THR A 1 208 ? 22.826 -10.014 -5.053 1.00 54.78 208 THR A O 1
ATOM 1595 N N . PHE A 1 209 ? 22.495 -12.173 -4.574 1.00 56.84 209 PHE A N 1
ATOM 1596 C CA . PHE A 1 209 ? 21.940 -11.912 -3.242 1.00 56.84 209 PHE A CA 1
ATOM 1597 C C . PHE A 1 209 ? 23.127 -11.755 -2.291 1.00 56.84 209 PHE A C 1
ATOM 1599 O O . PHE A 1 209 ? 23.989 -12.635 -2.237 1.00 56.84 209 PHE A O 1
ATOM 1606 N N . VAL A 1 210 ? 23.222 -10.612 -1.616 1.00 55.50 210 VAL A N 1
ATOM 1607 C CA . VAL A 1 210 ? 24.292 -10.337 -0.653 1.00 55.50 210 VAL A CA 1
ATOM 1608 C C . VAL A 1 210 ? 23.647 -10.243 0.715 1.00 55.50 210 VAL A C 1
ATOM 1610 O O . VAL A 1 210 ? 22.807 -9.378 0.949 1.00 55.50 210 VAL A O 1
ATOM 1613 N N . THR A 1 211 ? 24.027 -11.146 1.608 1.00 55.34 211 THR A N 1
ATOM 1614 C CA . THR A 1 211 ? 23.637 -11.072 3.013 1.00 55.34 211 THR A CA 1
ATOM 1615 C C . THR A 1 211 ? 24.515 -10.030 3.696 1.00 55.34 211 THR A C 1
ATOM 1617 O O . THR A 1 211 ? 25.743 -10.106 3.620 1.00 55.34 211 THR A O 1
ATOM 1620 N N . ASP A 1 212 ? 23.895 -9.037 4.327 1.00 49.78 212 ASP A N 1
ATOM 1621 C CA . ASP A 1 212 ? 24.610 -8.042 5.126 1.00 49.78 212 ASP A CA 1
ATOM 1622 C C . ASP A 1 212 ? 25.234 -8.700 6.375 1.00 49.78 212 ASP A C 1
ATOM 1624 O O . ASP A 1 212 ? 24.860 -9.803 6.781 1.00 49.78 212 ASP A O 1
ATOM 1628 N N . SER A 1 213 ? 26.151 -8.002 7.043 1.00 49.94 213 SER A N 1
ATOM 1629 C CA . SER A 1 213 ? 26.803 -8.427 8.292 1.00 49.94 213 SER A CA 1
ATOM 1630 C C . SER A 1 213 ? 25.810 -8.690 9.437 1.00 49.94 213 SER A C 1
ATOM 1632 O O . SER A 1 213 ? 26.176 -9.302 10.439 1.00 49.94 213 SER A O 1
ATOM 1634 N N . PHE A 1 214 ? 24.556 -8.250 9.278 1.00 51.69 214 PHE A N 1
ATOM 1635 C CA . PHE A 1 214 ? 23.438 -8.461 10.201 1.00 51.69 214 PHE A CA 1
ATOM 1636 C C . PHE A 1 214 ? 22.500 -9.616 9.802 1.00 51.69 214 PHE A C 1
ATOM 1638 O O . PHE A 1 214 ? 21.502 -9.843 10.479 1.00 51.69 214 PHE A O 1
ATOM 1645 N N . GLY A 1 215 ? 22.805 -10.364 8.735 1.00 56.34 215 GLY A N 1
ATOM 1646 C CA . GLY A 1 215 ? 22.010 -11.524 8.311 1.00 56.34 215 GLY A CA 1
ATOM 1647 C C . GLY A 1 215 ? 20.802 -11.202 7.423 1.00 56.34 215 GLY A C 1
ATOM 1648 O O . GLY A 1 215 ? 20.077 -12.121 7.059 1.00 56.34 215 GLY A O 1
ATOM 1649 N N . GLU A 1 216 ? 20.587 -9.936 7.059 1.00 59.34 216 GLU A N 1
ATOM 1650 C CA . GLU A 1 216 ? 19.495 -9.504 6.176 1.00 59.34 216 GLU A CA 1
ATOM 1651 C C . GLU A 1 216 ? 19.887 -9.697 4.702 1.00 59.34 216 GLU A C 1
ATOM 1653 O O . GLU A 1 216 ? 20.959 -9.251 4.273 1.00 59.34 216 GLU A O 1
ATOM 1658 N N . GLU A 1 217 ? 19.045 -10.375 3.918 1.00 59.03 217 GLU A N 1
ATOM 1659 C CA . GLU A 1 217 ? 19.267 -10.534 2.479 1.00 59.03 217 GLU A CA 1
ATOM 1660 C C . GLU A 1 217 ? 18.976 -9.221 1.746 1.00 59.03 217 GLU A C 1
ATOM 1662 O O . GLU A 1 217 ? 17.858 -8.713 1.766 1.00 59.03 217 GLU A O 1
ATOM 1667 N N . ARG A 1 218 ? 19.981 -8.680 1.051 1.00 63.84 218 ARG A N 1
ATOM 1668 C CA . ARG A 1 218 ? 19.858 -7.464 0.240 1.00 63.84 218 ARG A CA 1
ATOM 1669 C C . ARG A 1 218 ? 20.139 -7.756 -1.229 1.00 63.84 218 ARG A C 1
ATOM 1671 O O . ARG A 1 218 ? 20.978 -8.591 -1.580 1.00 63.84 218 ARG A O 1
ATOM 1678 N N . ILE A 1 219 ? 19.487 -7.004 -2.115 1.00 57.00 219 ILE A N 1
ATOM 1679 C CA . ILE A 1 219 ? 19.777 -7.024 -3.556 1.00 57.00 219 ILE A CA 1
ATOM 1680 C C . ILE A 1 219 ? 20.592 -5.787 -3.898 1.00 57.00 219 ILE A C 1
ATOM 1682 O O . ILE A 1 219 ? 20.072 -4.674 -3.915 1.00 57.00 219 ILE A O 1
ATOM 1686 N N . GLY A 1 220 ? 21.894 -5.974 -4.131 1.00 56.88 220 GLY A N 1
ATOM 1687 C CA . GLY A 1 220 ? 22.804 -4.865 -4.441 1.00 56.88 220 GLY A CA 1
ATOM 1688 C C . GLY A 1 220 ? 22.838 -3.768 -3.367 1.00 56.88 220 GLY A C 1
ATOM 1689 O O . GLY A 1 220 ? 23.045 -2.608 -3.702 1.00 56.88 220 GLY A O 1
ATOM 1690 N N . GLY A 1 221 ? 22.590 -4.118 -2.098 1.00 59.91 221 GLY A N 1
ATOM 1691 C CA . GLY A 1 221 ? 22.532 -3.173 -0.975 1.00 59.91 221 GLY A CA 1
ATOM 1692 C C . GLY A 1 221 ? 21.146 -2.587 -0.669 1.00 59.91 221 GLY A C 1
ATOM 1693 O O . GLY A 1 221 ? 21.019 -1.874 0.319 1.00 59.91 221 GLY A O 1
ATOM 1694 N N . LEU A 1 222 ? 20.102 -2.905 -1.446 1.00 63.25 222 LEU A N 1
ATOM 1695 C CA . LEU A 1 222 ? 18.723 -2.503 -1.141 1.00 63.25 222 LEU A CA 1
ATOM 1696 C C . LEU A 1 222 ? 17.964 -3.587 -0.370 1.00 63.25 222 LEU A C 1
ATOM 1698 O O . LEU A 1 222 ? 18.049 -4.770 -0.711 1.00 63.25 222 LEU A O 1
ATOM 1702 N N . ALA A 1 223 ? 17.184 -3.152 0.624 1.00 74.56 223 ALA A N 1
ATOM 1703 C CA . ALA A 1 223 ? 16.222 -3.985 1.353 1.00 74.56 223 ALA A CA 1
ATOM 1704 C C . ALA A 1 223 ? 14.984 -4.317 0.501 1.00 74.56 223 ALA A C 1
ATOM 1706 O O . ALA A 1 223 ? 14.435 -5.410 0.576 1.00 74.56 223 ALA A O 1
ATOM 1707 N N . ASN A 1 224 ? 14.558 -3.385 -0.357 1.00 87.25 224 ASN A N 1
ATOM 1708 C CA . ASN A 1 224 ? 13.336 -3.521 -1.142 1.00 87.25 224 ASN A CA 1
ATOM 1709 C C . ASN A 1 224 ? 13.604 -4.037 -2.560 1.00 87.25 224 ASN A C 1
ATOM 1711 O O . ASN A 1 224 ? 14.442 -3.529 -3.303 1.00 87.25 224 ASN A O 1
ATOM 1715 N N . THR A 1 225 ? 12.827 -5.039 -2.963 1.00 90.62 225 THR A N 1
ATOM 1716 C CA . THR A 1 225 ? 12.848 -5.636 -4.312 1.00 90.62 225 THR A CA 1
ATOM 1717 C C . THR A 1 225 ? 11.961 -4.889 -5.305 1.00 90.62 225 THR A C 1
ATOM 1719 O O . THR A 1 225 ? 12.074 -5.087 -6.521 1.00 90.62 225 THR A O 1
ATOM 1722 N N . ARG A 1 226 ? 11.071 -4.031 -4.796 1.00 94.56 226 ARG A N 1
ATOM 1723 C CA . ARG A 1 226 ? 10.180 -3.175 -5.573 1.00 94.56 226 ARG A CA 1
ATOM 1724 C C . ARG A 1 226 ? 10.154 -1.772 -4.974 1.00 94.56 226 ARG A C 1
ATOM 1726 O O . ARG A 1 226 ? 9.948 -1.624 -3.775 1.00 94.56 226 ARG A O 1
ATOM 1733 N N . SER A 1 227 ? 10.348 -0.757 -5.806 1.00 94.56 227 SER A N 1
ATOM 1734 C CA . SER A 1 227 ? 10.325 0.659 -5.419 1.00 94.56 227 SER A CA 1
ATOM 1735 C C . SER A 1 227 ? 10.135 1.542 -6.650 1.00 94.56 227 SER A C 1
ATOM 1737 O O . SER A 1 227 ? 10.411 1.123 -7.780 1.00 94.56 227 SER A O 1
ATOM 1739 N N . PHE A 1 228 ? 9.678 2.773 -6.435 1.00 94.75 228 PHE A N 1
ATOM 1740 C CA . PHE A 1 228 ? 9.850 3.868 -7.386 1.00 94.75 228 PHE A CA 1
ATOM 1741 C C . PHE A 1 228 ? 11.260 4.442 -7.263 1.00 94.75 228 PHE A C 1
ATOM 1743 O O . PHE A 1 228 ? 11.799 4.492 -6.164 1.00 94.75 228 PHE A O 1
ATOM 1750 N N . GLY A 1 229 ? 11.852 4.927 -8.351 1.00 89.56 229 GLY A N 1
ATOM 1751 C CA . GLY A 1 229 ? 13.213 5.464 -8.319 1.00 89.56 229 GLY A CA 1
ATOM 1752 C C . GLY A 1 229 ? 14.255 4.356 -8.173 1.00 89.56 229 GLY A C 1
ATOM 1753 O O . GLY A 1 229 ? 14.175 3.364 -8.888 1.00 89.56 229 GLY A O 1
ATOM 1754 N N . ASP A 1 230 ? 15.264 4.530 -7.317 1.00 88.12 230 ASP A N 1
ATOM 1755 C CA . ASP A 1 230 ? 16.379 3.573 -7.172 1.00 88.12 230 ASP A CA 1
ATOM 1756 C C . ASP A 1 230 ? 16.980 3.178 -8.526 1.00 88.12 230 ASP A C 1
ATOM 1758 O O . ASP A 1 230 ? 17.160 2.006 -8.866 1.00 88.12 230 ASP A O 1
ATOM 1762 N N . VAL A 1 231 ? 17.260 4.197 -9.345 1.00 84.00 231 VAL A N 1
ATOM 1763 C CA . VAL A 1 231 ? 17.609 4.032 -10.763 1.00 84.00 231 VAL A CA 1
ATOM 1764 C C . VAL A 1 231 ? 18.781 3.061 -10.947 1.00 84.00 231 VAL A C 1
ATOM 1766 O O . VAL A 1 231 ? 18.763 2.268 -11.884 1.00 84.00 231 VAL A O 1
ATOM 1769 N N . GLY A 1 232 ? 19.759 3.082 -10.028 1.00 78.88 232 GLY A N 1
ATOM 1770 C CA . GLY A 1 232 ? 20.908 2.159 -9.989 1.00 78.88 232 GLY A CA 1
ATOM 1771 C C . GLY A 1 232 ? 20.521 0.682 -9.978 1.00 78.88 232 GLY A C 1
ATOM 1772 O O . GLY A 1 232 ? 21.172 -0.144 -10.615 1.00 78.88 232 GLY A O 1
ATOM 1773 N N . SER A 1 233 ? 19.410 0.362 -9.325 1.00 83.56 233 SER A N 1
ATOM 1774 C CA . SER A 1 233 ? 18.997 -1.010 -9.044 1.00 83.56 233 SER A CA 1
ATOM 1775 C C . SER A 1 233 ? 17.896 -1.516 -9.978 1.00 83.56 233 SER A C 1
ATOM 1777 O O . SER A 1 233 ? 17.538 -2.697 -9.959 1.00 83.56 233 SER A O 1
ATOM 1779 N N . LYS A 1 234 ? 17.393 -0.671 -10.887 1.00 86.62 234 LYS A N 1
ATOM 1780 C CA . LYS A 1 234 ? 16.418 -1.096 -11.905 1.00 86.62 234 LYS A CA 1
ATOM 1781 C C . LYS A 1 234 ? 16.971 -2.197 -12.811 1.00 86.62 234 LYS A C 1
ATOM 1783 O O . LYS A 1 234 ? 16.268 -3.145 -13.155 1.00 86.62 234 LYS A O 1
ATOM 1788 N N . ARG A 1 235 ? 18.260 -2.131 -13.162 1.00 78.44 235 ARG A N 1
ATOM 1789 C CA . ARG A 1 235 ? 18.909 -3.135 -14.029 1.00 78.44 235 ARG A CA 1
ATOM 1790 C C . ARG A 1 235 ? 18.955 -4.531 -13.420 1.00 78.44 235 ARG A C 1
ATOM 1792 O O . ARG A 1 235 ? 18.831 -5.508 -14.165 1.00 78.44 235 ARG A O 1
ATOM 1799 N N . ILE A 1 236 ? 19.103 -4.602 -12.098 1.00 77.06 236 ILE A N 1
ATOM 1800 C CA . ILE A 1 236 ? 19.186 -5.851 -11.328 1.00 77.06 236 ILE A CA 1
ATOM 1801 C C . ILE A 1 236 ? 17.805 -6.394 -10.926 1.00 77.06 236 ILE A C 1
ATOM 1803 O O . ILE A 1 236 ? 17.720 -7.479 -10.360 1.00 77.06 236 ILE A O 1
ATOM 1807 N N . GLY A 1 237 ? 16.724 -5.692 -11.287 1.00 83.00 237 GLY A N 1
ATOM 1808 C CA . GLY A 1 237 ? 15.354 -6.190 -11.178 1.00 83.00 237 GLY A CA 1
ATOM 1809 C C . GLY A 1 237 ? 14.480 -5.501 -10.138 1.00 83.00 237 GLY A C 1
ATOM 1810 O O . GLY A 1 237 ? 13.359 -5.968 -9.919 1.00 83.00 237 GLY A O 1
ATOM 1811 N N . VAL A 1 238 ? 14.932 -4.392 -9.540 1.00 89.88 238 VAL A N 1
ATOM 1812 C CA . VAL A 1 238 ? 14.028 -3.529 -8.770 1.00 89.88 238 VAL A CA 1
ATOM 1813 C C . V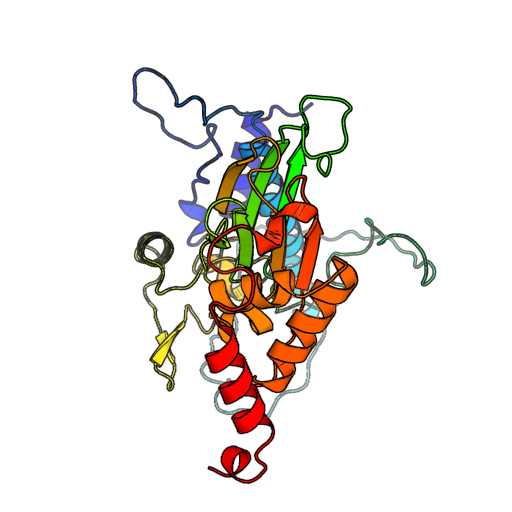AL A 1 238 ? 12.980 -2.955 -9.718 1.00 89.88 238 VAL A C 1
ATOM 1815 O O . VAL A 1 238 ? 13.317 -2.366 -10.743 1.00 89.88 238 VAL A O 1
ATOM 1818 N N . SER A 1 239 ? 11.706 -3.177 -9.412 1.00 92.44 239 SER A N 1
ATOM 1819 C CA . SER A 1 239 ? 10.585 -2.844 -10.297 1.00 92.44 239 SER A CA 1
ATOM 1820 C C . SER A 1 239 ? 9.545 -2.016 -9.557 1.00 92.44 239 SER A C 1
ATOM 1822 O O . SER A 1 239 ? 9.283 -2.278 -8.389 1.00 92.44 239 SER A O 1
ATOM 1824 N N . ALA A 1 240 ? 8.911 -1.063 -10.238 1.00 95.38 240 ALA A N 1
ATOM 1825 C CA . ALA A 1 240 ? 7.717 -0.388 -9.731 1.00 95.38 240 ALA A CA 1
ATOM 1826 C C . ALA A 1 240 ? 6.415 -1.108 -10.128 1.00 95.38 240 ALA A C 1
ATOM 1828 O O . ALA A 1 240 ? 5.342 -0.522 -10.059 1.00 95.38 240 ALA A O 1
ATOM 1829 N N . GLU A 1 241 ? 6.481 -2.366 -10.574 1.00 95.50 241 GLU A N 1
ATOM 1830 C CA . GLU A 1 241 ? 5.284 -3.175 -10.806 1.00 95.50 241 GLU A CA 1
ATOM 1831 C C . GLU A 1 241 ? 4.514 -3.383 -9.489 1.00 95.50 241 GLU A C 1
ATOM 1833 O O . GLU A 1 241 ? 5.060 -3.998 -8.565 1.00 95.50 241 GLU A O 1
ATOM 1838 N N . PRO A 1 242 ? 3.260 -2.911 -9.378 1.00 95.62 242 PRO A N 1
ATOM 1839 C CA . PRO A 1 242 ? 2.509 -3.043 -8.142 1.00 95.62 242 PRO A CA 1
ATOM 1840 C C . PRO A 1 242 ? 2.007 -4.470 -7.930 1.00 95.62 242 PRO A C 1
ATOM 1842 O O . PRO A 1 242 ? 1.548 -5.128 -8.862 1.00 95.62 242 PRO A O 1
ATOM 1845 N N . GLN A 1 243 ? 2.018 -4.919 -6.677 1.00 94.81 243 GLN A N 1
ATOM 1846 C CA . GLN A 1 243 ? 1.105 -5.960 -6.217 1.00 94.81 243 GLN A CA 1
ATOM 1847 C C . GLN A 1 243 ? -0.285 -5.335 -6.080 1.00 94.81 243 GLN A C 1
ATOM 1849 O O . GLN A 1 243 ? -0.426 -4.310 -5.411 1.00 94.81 243 GLN A O 1
ATOM 1854 N N . ILE A 1 244 ? -1.299 -5.942 -6.701 1.00 95.44 244 ILE A N 1
ATOM 1855 C CA . ILE A 1 244 ? -2.682 -5.462 -6.630 1.00 95.44 244 ILE A CA 1
ATOM 1856 C C . ILE A 1 244 ? -3.550 -6.497 -5.919 1.00 95.44 244 ILE A C 1
ATOM 1858 O O . ILE A 1 244 ? -3.533 -7.675 -6.268 1.00 95.44 244 ILE A O 1
ATOM 1862 N N . VAL A 1 245 ? -4.306 -6.051 -4.917 1.00 95.69 245 VAL A N 1
ATOM 1863 C CA . VAL A 1 245 ? -5.255 -6.875 -4.160 1.00 95.69 245 VAL A CA 1
ATOM 1864 C C . VAL A 1 245 ? -6.610 -6.185 -4.146 1.00 95.69 245 VAL A C 1
ATOM 1866 O O . VAL A 1 245 ? -6.720 -5.015 -3.781 1.00 95.69 245 VAL A O 1
ATOM 1869 N N . LYS A 1 246 ? -7.655 -6.923 -4.519 1.00 95.00 246 LYS A N 1
ATOM 1870 C CA . LYS A 1 246 ? -9.048 -6.482 -4.438 1.00 95.00 246 LYS A CA 1
ATOM 1871 C C . LYS A 1 246 ? -9.727 -7.151 -3.246 1.00 95.00 246 LYS A C 1
ATOM 1873 O O . LYS A 1 246 ? -9.661 -8.368 -3.099 1.00 95.00 246 LYS A O 1
ATOM 1878 N N . ALA A 1 247 ? -10.395 -6.355 -2.422 1.00 95.56 247 ALA A N 1
ATOM 1879 C CA . ALA A 1 247 ? -11.184 -6.808 -1.288 1.00 95.56 247 ALA A CA 1
ATOM 1880 C C . ALA A 1 247 ? -12.595 -6.220 -1.380 1.00 95.56 247 ALA A C 1
ATOM 1882 O O . ALA A 1 247 ? -12.774 -5.000 -1.385 1.00 95.56 247 ALA A O 1
ATOM 1883 N N . ASP A 1 248 ? -13.600 -7.087 -1.437 1.00 95.44 248 ASP A N 1
ATOM 1884 C CA . ASP A 1 248 ? -14.990 -6.666 -1.308 1.00 95.44 248 ASP A CA 1
ATOM 1885 C C . ASP A 1 248 ? -15.325 -6.518 0.179 1.00 95.44 248 ASP A C 1
ATOM 1887 O O . ASP A 1 248 ? -15.086 -7.414 0.985 1.00 95.44 248 ASP A O 1
ATOM 1891 N N . LEU A 1 249 ? -15.829 -5.344 0.546 1.00 95.44 249 LEU A N 1
ATOM 1892 C CA . LEU A 1 249 ? -16.158 -4.962 1.911 1.00 95.44 249 LEU A CA 1
ATOM 1893 C C . LEU A 1 249 ? -17.672 -5.061 2.092 1.00 95.44 249 LEU A C 1
ATOM 1895 O O . LEU A 1 249 ? -18.435 -4.234 1.574 1.00 95.44 249 LEU A O 1
ATOM 1899 N N . GLY A 1 250 ? -18.109 -6.066 2.846 1.00 94.81 250 GLY A N 1
ATOM 1900 C CA . GLY A 1 250 ? -19.501 -6.216 3.234 1.00 94.81 250 GLY A CA 1
ATOM 1901 C C . GLY A 1 250 ? -19.973 -5.111 4.193 1.00 94.81 250 GLY A C 1
ATOM 1902 O O . GLY A 1 250 ? -19.160 -4.449 4.854 1.00 94.81 250 GLY A O 1
ATOM 1903 N N . PRO A 1 251 ? -21.300 -4.912 4.321 1.00 94.38 251 PRO A N 1
ATOM 1904 C CA . PRO A 1 251 ? -21.876 -3.946 5.254 1.00 94.38 251 PRO A CA 1
ATOM 1905 C C . PRO A 1 251 ? -21.366 -4.150 6.688 1.00 94.38 251 PRO A C 1
ATOM 1907 O O . PRO A 1 251 ? -21.587 -5.198 7.295 1.00 94.38 251 PRO A O 1
ATOM 1910 N N . ALA A 1 252 ? -20.671 -3.144 7.224 1.00 94.31 252 ALA A N 1
ATOM 1911 C CA . ALA A 1 252 ? -20.069 -3.150 8.560 1.00 94.31 252 ALA A CA 1
ATOM 1912 C C . ALA A 1 252 ? -19.183 -4.381 8.874 1.00 94.31 252 ALA A C 1
ATOM 1914 O O . ALA A 1 252 ? -19.006 -4.737 10.043 1.00 94.31 252 ALA A O 1
ATOM 1915 N N . GLU A 1 253 ? -18.612 -5.021 7.848 1.00 95.88 253 GLU A N 1
ATOM 1916 C CA . GLU A 1 253 ? -17.706 -6.170 7.992 1.00 95.88 253 GLU A CA 1
ATOM 1917 C C . GLU A 1 253 ? -16.335 -5.749 8.538 1.00 95.88 253 GLU A C 1
ATOM 1919 O O . GLU A 1 253 ? -15.733 -6.450 9.352 1.00 95.88 253 GLU A O 1
ATOM 1924 N N . TYR A 1 254 ? -15.867 -4.565 8.138 1.00 97.06 254 TYR A N 1
ATOM 1925 C CA . TYR A 1 254 ? -14.582 -4.009 8.550 1.00 97.06 254 TYR A CA 1
ATOM 1926 C C . TYR A 1 254 ? -14.762 -2.689 9.298 1.00 97.06 254 TYR A C 1
ATOM 1928 O O . TYR A 1 254 ? -15.580 -1.842 8.925 1.00 97.06 254 TYR A O 1
ATOM 1936 N N . ALA A 1 255 ? -13.990 -2.512 10.370 1.00 96.44 255 ALA A N 1
ATOM 1937 C CA . ALA A 1 255 ? -14.058 -1.342 11.236 1.00 96.44 255 ALA A CA 1
ATOM 1938 C C . ALA A 1 255 ? -13.300 -0.138 10.669 1.00 96.44 255 ALA A C 1
ATOM 1940 O O . ALA A 1 255 ? -13.786 0.996 10.696 1.00 96.44 255 ALA A O 1
ATOM 1941 N N . PHE A 1 256 ? -12.102 -0.389 10.154 1.00 97.56 256 PHE A N 1
ATOM 1942 C CA . PHE A 1 256 ? -11.207 0.609 9.587 1.00 97.56 256 PHE A CA 1
ATOM 1943 C C . PHE A 1 256 ? -10.194 -0.054 8.656 1.00 97.56 256 PHE A C 1
ATOM 1945 O O . PHE A 1 256 ? -9.977 -1.268 8.722 1.00 97.56 256 PHE A O 1
ATOM 1952 N N . VAL A 1 257 ? -9.560 0.773 7.829 1.00 98.00 257 VAL A N 1
ATOM 1953 C CA . VAL A 1 257 ? -8.314 0.448 7.134 1.00 98.00 257 VAL A CA 1
ATOM 1954 C C . VAL A 1 257 ? -7.205 1.340 7.687 1.00 98.00 257 VAL A C 1
ATOM 1956 O O . VAL A 1 257 ? -7.436 2.519 7.967 1.00 98.00 257 VAL A O 1
ATOM 1959 N N . VAL A 1 258 ? -6.016 0.779 7.873 1.00 98.38 258 VAL A N 1
ATOM 1960 C CA . VAL A 1 258 ? -4.817 1.525 8.257 1.00 98.38 258 VAL A CA 1
ATOM 1961 C C . VAL A 1 258 ? -3.719 1.302 7.227 1.00 98.38 258 VAL A C 1
ATOM 1963 O O . VAL A 1 258 ? -3.476 0.170 6.815 1.00 98.38 258 VAL A O 1
ATOM 1966 N N . LEU A 1 259 ? -3.081 2.391 6.806 1.00 98.38 259 LEU A N 1
ATOM 1967 C CA . LEU A 1 259 ? -1.877 2.390 5.984 1.00 98.38 259 LEU A CA 1
ATOM 1968 C C . LEU A 1 259 ? -0.721 2.896 6.843 1.00 98.38 259 LEU A C 1
ATOM 1970 O O . LEU A 1 259 ? -0.899 3.862 7.587 1.00 98.38 259 LEU A O 1
ATOM 1974 N N . MET A 1 260 ? 0.446 2.269 6.747 1.00 97.62 260 MET A N 1
ATOM 1975 C CA . MET A 1 260 ? 1.602 2.646 7.559 1.00 97.62 260 MET A CA 1
ATOM 1976 C C . MET A 1 260 ? 2.940 2.393 6.862 1.00 97.62 260 MET A C 1
ATOM 1978 O O . MET A 1 260 ? 3.024 1.557 5.957 1.00 97.62 260 MET A O 1
ATOM 1982 N N . SER A 1 261 ? 3.976 3.111 7.304 1.00 96.31 261 SER A N 1
ATOM 1983 C CA . SER A 1 261 ? 5.370 2.825 6.952 1.00 96.31 261 SER A CA 1
ATOM 1984 C C . SER A 1 261 ? 5.947 1.655 7.753 1.00 96.31 261 SER A C 1
ATOM 1986 O O . SER A 1 261 ? 5.422 1.256 8.799 1.00 96.31 261 SER A O 1
ATOM 1988 N N . ASP A 1 262 ? 7.049 1.119 7.245 1.00 93.75 262 ASP A N 1
ATOM 1989 C CA . ASP A 1 262 ? 7.919 0.141 7.896 1.00 93.75 262 ASP A CA 1
ATOM 1990 C C . ASP A 1 262 ? 8.418 0.604 9.268 1.00 93.75 262 ASP A C 1
ATOM 1992 O O . ASP A 1 262 ? 8.466 -0.214 10.185 1.00 93.75 262 ASP A O 1
ATOM 1996 N N . GLY A 1 263 ? 8.637 1.905 9.473 1.00 93.62 263 GLY A N 1
ATOM 1997 C CA . GLY A 1 263 ? 8.923 2.476 10.795 1.00 93.62 263 GLY A CA 1
ATOM 1998 C C . GLY A 1 263 ? 7.875 2.153 11.879 1.00 93.62 263 GLY A C 1
ATOM 1999 O O . GLY A 1 263 ? 8.162 2.272 13.067 1.00 93.62 263 GLY A O 1
ATOM 2000 N N . ILE A 1 264 ? 6.667 1.710 11.498 1.00 96.19 264 ILE A N 1
ATOM 2001 C CA . ILE A 1 264 ? 5.645 1.181 12.417 1.00 96.19 264 ILE A CA 1
ATOM 2002 C C . ILE A 1 264 ? 5.583 -0.347 12.347 1.00 96.19 264 ILE A C 1
ATOM 2004 O O . ILE A 1 264 ? 5.661 -1.015 13.380 1.00 96.19 264 ILE A O 1
ATOM 2008 N N . SER A 1 265 ? 5.447 -0.923 11.148 1.00 94.75 265 SER A N 1
ATOM 2009 C CA . SER A 1 265 ? 5.217 -2.369 10.990 1.00 94.75 265 SER A CA 1
ATOM 2010 C C . SER A 1 265 ? 6.442 -3.250 11.254 1.00 94.75 265 SER A C 1
ATOM 2012 O O . SER A 1 265 ? 6.293 -4.461 11.385 1.00 94.75 265 SER A O 1
ATOM 2014 N N . SER A 1 266 ? 7.646 -2.678 11.325 1.00 91.94 266 SER A N 1
ATOM 2015 C CA . SER A 1 266 ? 8.856 -3.387 11.773 1.00 91.94 266 SER A CA 1
ATOM 2016 C C . SER A 1 266 ? 8.938 -3.504 13.300 1.00 91.94 266 SER A C 1
ATOM 2018 O O . SER A 1 266 ? 9.584 -4.413 13.817 1.00 91.94 266 SER A O 1
ATOM 2020 N N . VAL A 1 267 ? 8.263 -2.607 14.027 1.00 93.06 267 VAL A N 1
ATOM 2021 C CA . VAL A 1 267 ? 8.323 -2.506 15.493 1.00 93.06 267 VAL A CA 1
ATOM 2022 C C . VAL A 1 267 ? 7.114 -3.167 16.155 1.00 93.06 267 VAL A C 1
ATOM 2024 O O . VAL A 1 267 ? 7.228 -3.749 17.240 1.00 93.06 267 VAL A O 1
ATOM 2027 N N . LEU A 1 268 ? 5.943 -3.061 15.530 1.00 95.31 268 LEU A N 1
ATOM 2028 C CA . LEU A 1 268 ? 4.669 -3.531 16.066 1.00 95.31 268 LEU A CA 1
ATOM 2029 C C . LEU A 1 268 ? 4.112 -4.676 15.226 1.00 95.31 268 LEU A C 1
ATOM 2031 O O . LEU A 1 268 ? 4.143 -4.634 13.997 1.00 95.31 268 LEU A O 1
ATOM 2035 N N . SER A 1 269 ? 3.535 -5.675 15.890 1.00 95.94 269 SER A N 1
ATOM 2036 C CA . SER A 1 269 ? 2.772 -6.713 15.200 1.00 95.94 269 SER A CA 1
ATOM 2037 C C . SER A 1 269 ? 1.446 -6.169 14.659 1.00 95.94 269 SER A C 1
ATOM 2039 O O . SER A 1 269 ? 0.845 -5.256 15.230 1.00 95.94 269 SER A O 1
ATOM 2041 N N . ASP A 1 270 ? 0.930 -6.789 13.594 1.00 96.94 270 ASP A N 1
ATOM 2042 C CA . ASP A 1 270 ? -0.353 -6.407 12.986 1.00 96.94 270 ASP A CA 1
ATOM 2043 C C . ASP A 1 270 ? -1.510 -6.375 14.002 1.00 96.94 270 ASP A C 1
ATOM 2045 O O . ASP A 1 270 ? -2.409 -5.536 13.908 1.00 96.94 270 ASP A O 1
ATOM 2049 N N . GLN A 1 271 ? -1.494 -7.284 14.985 1.00 96.38 271 GLN A N 1
ATOM 2050 C CA . GLN A 1 271 ? -2.523 -7.338 16.021 1.00 96.38 271 GLN A CA 1
ATOM 2051 C C . GLN A 1 271 ? -2.375 -6.199 17.037 1.00 96.38 271 GLN A C 1
ATOM 2053 O O . GLN A 1 271 ? -3.385 -5.600 17.402 1.00 96.38 271 GLN A O 1
ATOM 2058 N N . GLU A 1 272 ? -1.150 -5.857 17.459 1.00 95.75 272 GLU A N 1
ATOM 2059 C CA . GLU A 1 272 ? -0.908 -4.694 18.329 1.00 95.75 272 GLU A CA 1
ATOM 2060 C C . GLU A 1 272 ? -1.393 -3.409 17.655 1.00 95.75 272 GLU A C 1
ATOM 2062 O O . GLU A 1 272 ? -2.097 -2.615 18.278 1.00 95.75 272 GLU A O 1
ATOM 2067 N N . ILE A 1 273 ? -1.084 -3.237 16.365 1.00 97.06 273 ILE A N 1
ATOM 2068 C CA . ILE A 1 273 ? -1.510 -2.075 15.575 1.00 97.06 273 ILE A CA 1
ATOM 2069 C C . ILE A 1 273 ? -3.038 -1.942 15.584 1.00 97.06 273 ILE A C 1
ATOM 2071 O O . ILE A 1 273 ? -3.578 -0.875 15.889 1.00 97.06 273 ILE A O 1
ATOM 2075 N N . VAL A 1 274 ? -3.749 -3.028 15.265 1.00 96.44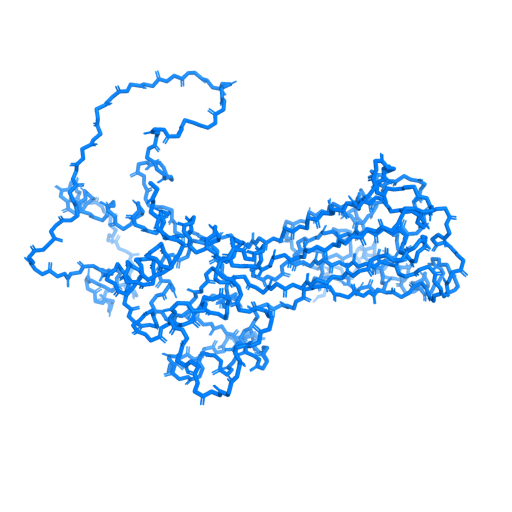 274 VAL A N 1
ATOM 2076 C CA . VAL A 1 274 ? -5.216 -3.035 15.242 1.00 96.44 274 VAL A CA 1
ATOM 2077 C C . VAL A 1 274 ? -5.799 -2.756 16.626 1.00 96.44 274 VAL A C 1
ATOM 2079 O O . VAL A 1 274 ? -6.763 -1.996 16.734 1.00 96.44 274 VAL A O 1
ATOM 2082 N N . ASP A 1 275 ? -5.229 -3.327 17.683 1.00 95.75 275 ASP A N 1
ATOM 2083 C CA . ASP A 1 275 ? -5.736 -3.154 19.043 1.00 95.75 275 ASP A CA 1
ATOM 2084 C C . ASP A 1 275 ? -5.533 -1.733 19.575 1.00 95.75 275 ASP A C 1
ATOM 2086 O O . ASP A 1 275 ? -6.455 -1.199 20.191 1.00 95.75 275 ASP A O 1
ATOM 2090 N N . ILE A 1 276 ? -4.402 -1.084 19.274 1.00 95.94 276 ILE A N 1
ATOM 2091 C CA . ILE A 1 276 ? -4.167 0.333 19.603 1.00 95.94 276 ILE A CA 1
ATOM 2092 C C . ILE A 1 276 ? -5.226 1.214 18.931 1.00 95.94 276 ILE A C 1
ATOM 2094 O O . ILE A 1 276 ? -5.861 2.046 19.579 1.00 95.94 276 ILE A O 1
ATOM 2098 N N . ILE A 1 277 ? -5.494 0.995 17.639 1.00 96.75 277 ILE A N 1
ATOM 2099 C CA . ILE A 1 277 ? -6.490 1.783 16.897 1.00 96.75 277 ILE A CA 1
ATOM 2100 C C . ILE A 1 277 ? -7.899 1.614 17.487 1.00 96.75 277 ILE A C 1
ATOM 2102 O O . ILE A 1 277 ? -8.678 2.570 17.501 1.00 96.75 277 ILE A O 1
ATOM 2106 N N . LYS A 1 278 ? -8.247 0.423 17.996 1.00 95.06 278 LYS A N 1
ATOM 2107 C CA . LYS A 1 278 ? -9.559 0.174 18.620 1.00 95.06 278 LYS A CA 1
ATOM 2108 C C . LYS A 1 278 ? -9.789 1.014 19.884 1.00 95.06 278 LYS A C 1
ATOM 2110 O O . LYS A 1 278 ? -10.941 1.352 20.157 1.00 95.06 278 LYS A O 1
ATOM 2115 N N . GLU A 1 279 ? -8.737 1.369 20.628 1.00 93.50 279 GLU A N 1
ATOM 2116 C CA . GLU A 1 279 ? -8.830 2.183 21.859 1.00 93.50 279 GLU A CA 1
ATOM 2117 C C . GLU A 1 279 ? -9.219 3.633 21.570 1.00 93.50 279 GLU A C 1
ATOM 2119 O O . GLU A 1 279 ? -9.873 4.298 22.381 1.00 93.50 279 GLU A O 1
ATOM 2124 N N . ALA A 1 280 ? -8.864 4.119 20.384 1.00 95.19 280 ALA A N 1
ATOM 2125 C CA . ALA A 1 280 ? -9.118 5.487 19.994 1.00 95.19 280 ALA A CA 1
ATOM 2126 C C . ALA A 1 280 ? -10.606 5.754 19.717 1.00 95.19 280 ALA A C 1
ATOM 2128 O O . ALA A 1 280 ? -11.378 4.920 19.229 1.00 95.19 280 ALA A O 1
ATOM 2129 N N . LYS A 1 281 ? -11.026 6.991 20.001 1.00 94.12 281 LYS A N 1
ATOM 2130 C CA . LYS A 1 281 ? -12.386 7.477 19.703 1.00 94.12 281 LYS A CA 1
ATOM 2131 C C . LYS A 1 281 ? -12.533 7.953 18.261 1.00 94.12 281 LYS A C 1
ATOM 2133 O O . LYS A 1 281 ? -13.615 7.848 17.690 1.00 94.12 281 LYS A O 1
ATOM 2138 N N . THR A 1 282 ? -11.460 8.488 17.681 1.00 96.56 282 THR A N 1
ATOM 2139 C CA . THR A 1 282 ? -11.452 9.067 16.334 1.00 96.56 282 THR A CA 1
ATOM 2140 C C . THR A 1 282 ? -10.275 8.523 15.521 1.00 96.56 282 THR A C 1
ATOM 2142 O O . THR A 1 282 ? -9.250 8.178 16.110 1.00 96.56 282 THR A O 1
ATOM 2145 N N . PRO A 1 283 ? -10.366 8.486 14.178 1.00 96.94 283 PRO A N 1
ATOM 2146 C CA . PRO A 1 283 ? -9.251 8.047 13.332 1.00 96.94 283 PRO A CA 1
ATOM 2147 C C . PRO A 1 283 ? -7.993 8.911 13.480 1.00 96.94 283 PRO A C 1
ATOM 2149 O O . PRO A 1 283 ? -6.884 8.395 13.440 1.00 96.94 283 PRO A O 1
ATOM 2152 N N . ALA A 1 284 ? -8.158 10.220 13.701 1.00 97.38 284 ALA A N 1
ATOM 2153 C CA . ALA A 1 284 ? -7.037 11.130 13.930 1.00 97.38 284 ALA A CA 1
ATOM 2154 C C . ALA A 1 284 ? -6.301 10.812 15.240 1.00 97.38 284 ALA A C 1
ATOM 2156 O O . ALA A 1 284 ? -5.075 10.790 15.268 1.00 97.38 284 ALA A O 1
ATOM 2157 N N . GLN A 1 285 ? -7.054 10.523 16.307 1.00 97.88 285 GLN A N 1
ATOM 2158 C CA . GLN A 1 285 ? -6.476 10.073 17.569 1.00 97.88 285 GLN A CA 1
ATOM 2159 C C . GLN A 1 285 ? -5.786 8.716 17.392 1.00 97.88 285 GLN A C 1
ATOM 2161 O O . GLN A 1 285 ? -4.661 8.557 17.837 1.00 97.88 285 GLN A O 1
ATOM 2166 N N . ALA A 1 286 ? -6.412 7.785 16.665 1.00 97.62 286 ALA A N 1
ATOM 2167 C CA . ALA A 1 286 ? -5.846 6.466 16.402 1.00 97.62 286 ALA A CA 1
ATOM 2168 C C . ALA A 1 286 ? -4.502 6.526 15.669 1.00 97.62 286 ALA A C 1
ATOM 2170 O O . ALA A 1 286 ? -3.566 5.832 16.049 1.00 97.62 286 ALA A O 1
ATOM 2171 N N . ALA A 1 287 ? -4.406 7.356 14.625 1.00 98.06 287 ALA A N 1
ATOM 2172 C CA . ALA A 1 287 ? -3.165 7.538 13.880 1.00 98.06 287 ALA A CA 1
ATOM 2173 C C . ALA A 1 287 ? -2.053 8.090 14.781 1.00 98.06 287 ALA A C 1
ATOM 2175 O O . ALA A 1 287 ? -0.935 7.587 14.732 1.00 98.06 287 ALA A O 1
ATOM 2176 N N . LYS A 1 288 ? -2.383 9.069 15.635 1.00 97.94 288 LYS A N 1
ATOM 2177 C CA . LYS A 1 288 ? -1.441 9.659 16.587 1.00 97.94 288 LYS A CA 1
ATOM 2178 C C . LYS A 1 288 ? -0.989 8.656 17.652 1.00 97.94 288 LYS A C 1
ATOM 2180 O O . LYS A 1 288 ? 0.207 8.504 17.860 1.00 97.94 288 LYS A O 1
ATOM 2185 N N . ASP A 1 289 ? -1.925 7.963 18.296 1.00 97.50 289 ASP A N 1
ATOM 2186 C CA . ASP A 1 289 ? -1.613 6.979 19.341 1.00 97.50 289 ASP A CA 1
ATOM 2187 C C . ASP A 1 289 ? -0.736 5.852 18.792 1.00 97.50 289 ASP A C 1
ATOM 2189 O O . ASP A 1 289 ? 0.201 5.412 19.453 1.00 97.50 289 ASP A O 1
ATOM 2193 N N . LEU A 1 290 ? -1.002 5.424 17.554 1.00 97.25 290 LEU A N 1
ATOM 2194 C CA . LEU A 1 290 ? -0.197 4.418 16.875 1.00 97.25 290 LEU A CA 1
ATOM 2195 C C . LEU A 1 290 ? 1.233 4.902 16.607 1.00 97.25 290 LEU A C 1
ATOM 2197 O O . LEU A 1 290 ? 2.179 4.171 16.893 1.00 97.25 290 LEU A O 1
ATOM 2201 N N . THR A 1 291 ? 1.403 6.115 16.069 1.00 96.88 291 THR A N 1
ATOM 2202 C CA . THR A 1 291 ? 2.740 6.672 15.809 1.00 96.88 291 THR A CA 1
ATOM 2203 C C . THR A 1 291 ? 3.507 6.935 17.099 1.00 96.88 291 THR A C 1
ATOM 2205 O O . THR A 1 291 ? 4.686 6.603 17.172 1.00 96.88 291 THR A O 1
ATOM 2208 N N . ASP A 1 292 ? 2.846 7.482 18.123 1.00 95.81 292 ASP A N 1
ATOM 2209 C CA . ASP A 1 292 ? 3.466 7.790 19.414 1.00 95.81 292 ASP A CA 1
ATOM 2210 C C . ASP A 1 292 ? 3.942 6.497 20.092 1.00 95.81 292 ASP A C 1
ATOM 2212 O O . ASP A 1 292 ? 5.091 6.415 20.523 1.00 95.81 292 ASP A O 1
ATOM 2216 N N . PHE A 1 293 ? 3.099 5.456 20.108 1.00 95.50 293 PHE A N 1
ATOM 2217 C CA . PHE A 1 293 ? 3.465 4.159 20.677 1.00 95.50 293 PHE A CA 1
ATOM 2218 C C . PHE A 1 293 ? 4.612 3.494 19.909 1.00 95.50 293 PHE A C 1
ATOM 2220 O O . PHE A 1 293 ? 5.548 3.001 20.533 1.00 95.50 293 PHE A O 1
ATOM 2227 N N . ALA A 1 294 ? 4.577 3.505 18.570 1.00 95.00 294 ALA A N 1
ATOM 2228 C CA . ALA A 1 294 ? 5.648 2.938 17.750 1.00 95.00 294 ALA A CA 1
ATOM 2229 C C . ALA A 1 294 ? 6.997 3.615 18.033 1.00 95.00 294 ALA A C 1
ATOM 2231 O O . ALA A 1 294 ? 7.988 2.924 18.248 1.00 95.00 294 ALA A O 1
ATOM 2232 N N . VAL A 1 295 ? 7.026 4.950 18.099 1.00 93.44 295 VAL A N 1
ATOM 2233 C CA . VAL A 1 295 ? 8.242 5.727 18.394 1.00 93.44 295 VAL A CA 1
ATOM 2234 C C . VAL A 1 295 ? 8.737 5.497 19.823 1.00 93.44 295 VAL A C 1
ATOM 2236 O O . VAL A 1 295 ? 9.943 5.461 20.055 1.00 93.44 295 VAL A O 1
ATOM 2239 N N . GLU A 1 296 ? 7.830 5.335 20.786 1.00 91.69 296 GLU A N 1
ATOM 2240 C CA . GLU A 1 296 ? 8.176 5.100 22.189 1.00 91.69 296 GLU A CA 1
ATOM 2241 C C . GLU A 1 296 ? 8.872 3.748 22.399 1.00 91.69 296 GLU A C 1
ATOM 2243 O O . GLU A 1 296 ? 9.881 3.689 23.103 1.00 91.69 296 GLU A O 1
ATOM 2248 N N . VAL A 1 297 ? 8.373 2.681 21.763 1.00 91.69 297 VAL A N 1
ATOM 2249 C CA . VAL A 1 297 ? 8.892 1.311 21.945 1.00 91.69 297 VAL A CA 1
ATOM 2250 C C . VAL A 1 297 ? 9.958 0.903 20.922 1.00 91.69 297 VAL A C 1
ATOM 2252 O O . VAL A 1 297 ? 10.517 -0.193 21.025 1.00 91.69 297 VAL A O 1
ATOM 2255 N N . ALA A 1 298 ? 10.236 1.741 19.920 1.00 88.56 298 ALA A N 1
ATOM 2256 C CA . ALA A 1 298 ? 11.253 1.467 18.913 1.00 88.56 298 ALA A CA 1
ATOM 2257 C C . ALA A 1 298 ? 12.667 1.468 19.516 1.00 88.56 298 ALA A C 1
ATOM 2259 O O . ALA A 1 298 ? 13.045 2.343 20.296 1.00 88.56 298 ALA A O 1
ATOM 2260 N N . GLN A 1 299 ? 13.479 0.491 19.106 1.00 82.75 299 GLN A N 1
ATOM 2261 C CA . GLN A 1 299 ? 14.901 0.418 19.468 1.00 82.75 299 GLN A CA 1
ATOM 2262 C C . GLN A 1 299 ? 15.791 1.207 18.496 1.00 82.75 299 GLN A C 1
ATOM 2264 O O . GLN A 1 299 ? 16.866 1.665 18.875 1.00 82.75 299 GLN A O 1
ATOM 2269 N N . SER A 1 300 ? 15.335 1.371 17.251 1.00 80.06 300 SER A N 1
ATOM 2270 C CA . SER A 1 300 ? 16.011 2.121 16.191 1.00 80.06 300 SER A CA 1
ATOM 2271 C C . SER A 1 300 ? 15.163 3.319 15.767 1.00 80.06 300 SER A C 1
ATOM 2273 O O . SER A 1 300 ? 13.938 3.279 15.859 1.00 80.06 300 SER A O 1
ATOM 2275 N N . ALA A 1 301 ? 15.813 4.387 15.308 1.00 80.00 301 ALA A N 1
ATOM 2276 C CA . ALA A 1 301 ? 15.134 5.587 14.838 1.00 80.00 301 ALA A CA 1
ATOM 2277 C C . ALA A 1 301 ? 14.807 5.471 13.344 1.00 80.00 301 ALA A C 1
ATOM 2279 O O . ALA A 1 301 ? 15.717 5.374 12.523 1.00 80.00 301 ALA A O 1
ATOM 2280 N N . ASP A 1 302 ? 13.520 5.546 13.008 1.00 89.31 302 ASP A N 1
ATOM 2281 C CA . ASP A 1 302 ? 13.024 5.559 11.631 1.00 89.31 302 ASP A CA 1
ATOM 2282 C C . ASP A 1 302 ? 11.806 6.493 11.486 1.00 89.31 302 ASP A C 1
ATOM 2284 O O . ASP A 1 302 ? 11.225 6.961 12.470 1.00 89.31 302 ASP A O 1
ATOM 2288 N N . ASN A 1 303 ? 11.430 6.831 10.254 1.00 93.38 303 ASN A N 1
ATOM 2289 C CA . ASN A 1 303 ? 10.261 7.641 9.948 1.00 93.38 303 ASN A CA 1
ATOM 2290 C C . ASN A 1 303 ? 8.971 6.820 10.112 1.00 93.38 303 ASN A C 1
ATOM 2292 O O . ASN A 1 303 ? 8.642 5.943 9.315 1.00 93.38 303 ASN A O 1
ATOM 2296 N N . ALA A 1 304 ? 8.177 7.167 11.124 1.00 94.50 304 ALA A N 1
ATOM 2297 C CA . ALA A 1 304 ? 6.875 6.559 11.377 1.00 94.50 304 ALA A CA 1
ATOM 2298 C C . ALA A 1 304 ? 5.742 7.406 10.776 1.00 94.50 304 ALA A C 1
ATOM 2300 O O . ALA A 1 304 ? 5.526 8.551 11.173 1.00 94.50 304 ALA A O 1
ATOM 2301 N N . THR A 1 305 ? 4.991 6.838 9.830 1.00 96.12 305 THR A N 1
ATOM 2302 C CA . THR A 1 305 ? 3.793 7.460 9.244 1.00 96.12 305 THR A CA 1
ATOM 2303 C C . THR A 1 305 ? 2.617 6.494 9.319 1.00 96.12 305 THR A C 1
ATOM 2305 O O . THR A 1 305 ? 2.753 5.337 8.930 1.00 96.12 305 THR A O 1
ATOM 2308 N N . ALA A 1 306 ? 1.453 6.973 9.769 1.00 97.25 306 ALA A N 1
ATOM 2309 C CA . ALA A 1 306 ? 0.204 6.214 9.791 1.00 97.25 306 ALA A CA 1
ATOM 2310 C C . ALA A 1 306 ? -0.969 7.027 9.229 1.00 97.25 306 ALA A C 1
ATOM 2312 O O . ALA A 1 306 ? -1.129 8.211 9.526 1.00 97.25 306 ALA A O 1
ATOM 2313 N N . LEU A 1 307 ? -1.841 6.359 8.478 1.00 98.19 307 LEU A N 1
ATOM 2314 C CA . LEU A 1 307 ? -3.122 6.877 8.013 1.00 98.19 307 LEU A CA 1
ATOM 2315 C C . LEU A 1 307 ? -4.224 5.896 8.409 1.00 98.19 307 LEU A C 1
ATOM 2317 O O . LEU A 1 307 ? -4.257 4.770 7.922 1.00 98.19 307 LEU A O 1
ATOM 2321 N N . VAL A 1 308 ? -5.151 6.337 9.259 1.00 98.19 308 VAL A N 1
ATOM 2322 C CA . VAL A 1 308 ? -6.311 5.540 9.681 1.00 98.19 308 VAL A CA 1
ATOM 2323 C C . VAL A 1 308 ? -7.567 6.093 9.020 1.00 98.19 308 VAL A C 1
ATOM 2325 O O . VAL A 1 308 ? -7.900 7.269 9.172 1.00 98.19 308 VAL A O 1
ATOM 2328 N N . VAL A 1 309 ? -8.298 5.234 8.313 1.00 97.69 309 VAL A N 1
ATOM 2329 C CA . VAL A 1 309 ? -9.548 5.587 7.635 1.00 97.69 309 VAL A CA 1
ATOM 2330 C C . VAL A 1 309 ? -10.685 4.762 8.226 1.00 97.69 309 VAL A C 1
ATOM 2332 O O . VAL A 1 309 ? -10.664 3.531 8.211 1.00 97.69 309 VAL A O 1
ATOM 2335 N N . ARG A 1 310 ? -11.706 5.451 8.748 1.00 96.25 310 ARG A N 1
ATOM 2336 C CA . ARG A 1 310 ? -12.912 4.800 9.278 1.00 96.25 310 ARG A CA 1
ATOM 2337 C C . ARG A 1 310 ? -13.718 4.131 8.161 1.00 96.25 310 ARG A C 1
ATOM 2339 O O . ARG A 1 310 ? -13.894 4.721 7.097 1.00 96.25 310 ARG A O 1
ATOM 2346 N N . LEU A 1 311 ? -14.270 2.955 8.445 1.00 96.75 311 LEU A N 1
ATOM 2347 C CA . LEU A 1 311 ? -15.207 2.238 7.576 1.00 96.75 311 LEU A CA 1
ATOM 2348 C C . LEU A 1 311 ? -16.565 2.075 8.280 1.00 96.75 311 LEU A C 1
ATOM 2350 O O . LEU A 1 311 ? -16.735 2.489 9.428 1.00 96.75 311 LEU A O 1
ATOM 2354 N N . GLY A 1 312 ? -17.541 1.467 7.598 1.00 95.06 312 GLY A N 1
ATOM 2355 C CA . GLY A 1 312 ? -18.899 1.269 8.124 1.00 95.06 312 GLY A CA 1
ATOM 2356 C C . GLY A 1 312 ? -18.979 0.526 9.463 1.00 95.06 312 GLY A C 1
ATOM 2357 O O . GLY A 1 312 ? -19.942 0.705 10.203 1.00 95.06 312 GLY A O 1
ATOM 2358 N N . GLY A 1 313 ? -17.969 -0.276 9.809 1.00 95.56 313 GLY A N 1
ATOM 2359 C CA . GLY A 1 313 ? -17.897 -1.001 11.075 1.00 95.56 313 GLY A CA 1
ATOM 2360 C C . GLY A 1 313 ? -17.227 -0.247 12.229 1.00 95.56 313 GLY A C 1
ATOM 2361 O O . GLY A 1 313 ? -16.978 -0.873 13.255 1.00 95.56 313 GLY A O 1
ATOM 2362 N N . TRP A 1 314 ? -16.872 1.040 12.094 1.00 96.00 314 TRP A N 1
ATOM 2363 C CA . TRP A 1 314 ? -16.075 1.764 13.105 1.00 96.00 314 TRP A CA 1
ATOM 2364 C C . TRP A 1 314 ? -16.663 1.683 14.520 1.00 96.00 314 TRP A C 1
ATOM 2366 O O . TRP A 1 314 ? -15.936 1.445 15.485 1.00 96.00 314 TRP A O 1
ATOM 2376 N N . GLU A 1 315 ? -17.981 1.825 14.661 1.00 94.06 315 GLU A N 1
ATOM 2377 C CA . GLU A 1 315 ? -18.654 1.745 15.968 1.00 94.06 315 GLU A CA 1
ATOM 2378 C C . GLU A 1 315 ? -18.635 0.334 16.573 1.00 94.06 315 GLU A C 1
ATOM 2380 O O . GLU A 1 315 ? -18.774 0.173 17.780 1.00 94.06 315 GLU A O 1
ATOM 2385 N N . ARG A 1 316 ? -18.381 -0.685 15.748 1.00 92.81 316 ARG A N 1
ATOM 2386 C CA . ARG A 1 316 ? -18.320 -2.102 16.128 1.00 92.81 316 ARG A CA 1
ATOM 2387 C C . ARG A 1 316 ? -16.891 -2.596 16.365 1.00 92.81 316 ARG A C 1
ATOM 2389 O O . ARG A 1 316 ? -16.674 -3.781 16.597 1.00 92.81 316 ARG A O 1
ATOM 2396 N N . ARG A 1 317 ? -15.891 -1.706 16.309 1.00 93.06 317 ARG A N 1
ATOM 2397 C CA . ARG A 1 317 ? -14.458 -2.057 16.382 1.00 93.06 317 ARG A CA 1
ATOM 2398 C C . ARG A 1 317 ? -14.056 -2.824 17.646 1.00 93.06 317 ARG A C 1
ATOM 2400 O O . ARG A 1 317 ? -13.075 -3.560 17.617 1.00 93.06 317 ARG A O 1
ATOM 2407 N N . SER A 1 318 ? -14.817 -2.668 18.727 1.00 89.62 318 SER A N 1
ATOM 2408 C CA . SER A 1 318 ? -14.560 -3.323 20.013 1.00 89.62 318 SER A CA 1
ATOM 2409 C C . SER A 1 318 ? -15.349 -4.622 20.225 1.00 89.62 318 SER A C 1
ATOM 2411 O O . SER A 1 318 ? -15.166 -5.259 21.256 1.00 89.62 318 SER A O 1
ATOM 2413 N N . GLU A 1 319 ? -16.230 -5.014 19.297 1.00 86.88 319 GLU A N 1
ATOM 2414 C CA . GLU A 1 319 ? -17.101 -6.192 19.458 1.00 86.88 319 GLU A CA 1
ATOM 2415 C C . GLU A 1 319 ? -16.344 -7.520 19.280 1.00 86.88 319 GLU A C 1
ATOM 2417 O O . GLU A 1 319 ? -16.601 -8.482 20.003 1.00 86.88 319 GLU A O 1
ATOM 2422 N N . GLY A 1 320 ? -15.409 -7.581 18.328 1.00 77.81 320 GLY A N 1
ATOM 2423 C CA . GLY A 1 320 ? -14.658 -8.793 17.998 1.00 77.81 320 GLY A CA 1
ATOM 2424 C C . GLY A 1 320 ? -13.375 -8.973 18.816 1.00 77.81 320 GLY A C 1
ATOM 2425 O O . GLY A 1 320 ? -12.686 -8.007 19.145 1.00 77.81 320 GLY A O 1
ATOM 2426 N N . GLY A 1 321 ? -13.021 -10.230 19.109 1.00 69.56 321 GLY A N 1
ATOM 2427 C CA . GLY A 1 321 ? -11.665 -10.606 19.547 1.00 69.56 321 GLY A CA 1
ATOM 2428 C C . GLY A 1 321 ? -11.222 -10.095 20.918 1.00 69.56 321 GLY A C 1
ATOM 2429 O O . GLY A 1 321 ? -10.028 -9.937 21.139 1.00 69.56 321 GLY A O 1
ATOM 2430 N N . GLY A 1 322 ? -12.156 -9.796 21.828 1.00 75.31 322 GLY A N 1
ATOM 2431 C CA . GLY A 1 322 ? -11.830 -9.177 23.122 1.00 75.31 322 GLY A CA 1
ATOM 2432 C C . GLY A 1 322 ? -11.558 -7.668 23.036 1.00 75.31 322 GLY A C 1
ATOM 2433 O O . GLY A 1 322 ? -11.027 -7.079 23.979 1.00 75.31 322 GLY A O 1
ATOM 2434 N N . GLY A 1 323 ? -11.922 -7.027 21.920 1.00 81.25 323 GLY A N 1
ATOM 2435 C CA . GLY A 1 323 ? -11.749 -5.593 21.713 1.00 81.25 323 GLY A CA 1
ATOM 2436 C C . GLY A 1 323 ? -10.278 -5.216 21.555 1.00 81.25 323 GLY A C 1
ATOM 2437 O O . GLY A 1 323 ? -9.584 -5.787 20.716 1.00 81.25 323 GLY A O 1
ATOM 2438 N N . SER A 1 324 ? -9.815 -4.237 22.334 1.00 79.81 324 SER A N 1
ATOM 2439 C CA . SER A 1 324 ? -8.413 -3.791 22.371 1.00 79.81 324 SER A CA 1
ATOM 2440 C C . SER A 1 324 ? -7.557 -4.505 23.425 1.00 79.81 324 SER A C 1
ATOM 2442 O O . SER A 1 324 ? -6.365 -4.222 23.568 1.00 79.81 324 SER A O 1
ATOM 2444 N N . LEU A 1 325 ? -8.164 -5.406 24.204 1.00 84.38 325 LEU A N 1
ATOM 2445 C CA . LEU A 1 325 ? -7.499 -6.044 25.338 1.00 84.38 325 LEU A CA 1
ATOM 2446 C C . LEU A 1 325 ? -6.552 -7.174 24.918 1.00 84.38 325 LEU A C 1
ATOM 2448 O O . LEU A 1 325 ? -5.708 -7.558 25.721 1.00 84.38 325 LEU A O 1
ATOM 2452 N N . GLY A 1 326 ? -6.661 -7.678 23.682 1.00 82.94 326 GLY A N 1
ATOM 2453 C CA . GLY A 1 326 ? -5.922 -8.852 23.206 1.00 82.94 326 GLY A CA 1
ATOM 2454 C C . GLY A 1 326 ? -4.405 -8.740 23.367 1.00 82.94 326 GLY A C 1
ATOM 2455 O O . GLY A 1 326 ? -3.763 -9.688 23.805 1.00 82.94 326 GLY A O 1
ATOM 2456 N N . THR A 1 327 ? -3.843 -7.566 23.081 1.00 89.75 327 THR A N 1
ATOM 2457 C CA . THR A 1 327 ? -2.400 -7.278 23.205 1.00 89.75 327 THR A CA 1
ATOM 2458 C C . THR A 1 327 ? -2.057 -6.352 24.370 1.00 89.75 327 THR A C 1
ATOM 2460 O O . THR A 1 327 ? -0.914 -5.923 24.502 1.00 89.75 327 THR A O 1
ATOM 2463 N N . LYS A 1 328 ? -3.026 -6.009 25.228 1.00 89.88 328 LYS A N 1
ATOM 2464 C CA . LYS A 1 328 ? -2.854 -4.945 26.225 1.00 89.88 328 LYS A CA 1
ATOM 2465 C C . LYS A 1 328 ? -1.716 -5.219 27.210 1.00 89.88 328 LYS A C 1
ATOM 2467 O O . LYS A 1 328 ? -0.865 -4.360 27.385 1.00 89.88 328 LYS A O 1
ATOM 2472 N N . GLU A 1 329 ? -1.663 -6.413 27.798 1.00 90.75 329 GLU A N 1
ATOM 2473 C CA . GLU A 1 329 ? -0.607 -6.764 28.762 1.00 90.75 329 GLU A CA 1
ATOM 2474 C C . GLU A 1 329 ? 0.792 -6.701 28.132 1.00 90.75 329 GLU A C 1
ATOM 2476 O O . GLU A 1 329 ? 1.727 -6.179 28.737 1.00 90.75 329 GLU A O 1
ATOM 2481 N N . GLN A 1 330 ? 0.928 -7.173 26.887 1.00 90.81 330 GLN A N 1
ATOM 2482 C CA . GLN A 1 330 ? 2.183 -7.108 26.140 1.00 90.81 330 GLN A CA 1
ATOM 2483 C C . GLN A 1 330 ? 2.584 -5.659 25.842 1.00 90.81 330 GLN A C 1
ATOM 2485 O O . GLN A 1 330 ? 3.746 -5.298 26.026 1.00 90.81 330 GLN A O 1
ATOM 2490 N N . ARG A 1 331 ? 1.634 -4.817 25.417 1.00 91.75 331 ARG A N 1
ATOM 2491 C CA . ARG A 1 331 ? 1.882 -3.393 25.150 1.00 91.75 331 ARG A CA 1
ATOM 2492 C C . ARG A 1 331 ? 2.288 -2.641 26.415 1.00 91.75 331 ARG A C 1
ATOM 2494 O O . ARG A 1 331 ? 3.255 -1.885 26.375 1.00 91.75 331 ARG A O 1
ATOM 2501 N N . ASP A 1 332 ? 1.600 -2.888 27.528 1.00 91.81 332 ASP A N 1
ATOM 2502 C CA . ASP A 1 332 ? 1.908 -2.279 28.824 1.00 91.81 332 ASP A CA 1
ATOM 2503 C C . ASP A 1 332 ? 3.315 -2.683 29.300 1.00 91.81 332 ASP A C 1
ATOM 2505 O O . ASP A 1 332 ? 4.075 -1.831 29.762 1.00 91.81 332 ASP A O 1
ATOM 2509 N N . TYR A 1 333 ? 3.702 -3.953 29.126 1.00 91.75 333 TYR A N 1
ATOM 2510 C CA . TYR A 1 333 ? 5.056 -4.427 29.432 1.00 91.75 333 TYR A CA 1
ATOM 2511 C C . TYR A 1 333 ? 6.122 -3.749 28.561 1.00 91.75 333 TYR A C 1
ATOM 2513 O O . TYR A 1 333 ? 7.096 -3.216 29.088 1.00 91.75 333 TYR A O 1
ATOM 2521 N N . ARG A 1 334 ? 5.923 -3.709 27.235 1.00 91.81 334 ARG A N 1
ATOM 2522 C CA . ARG A 1 334 ? 6.862 -3.063 26.299 1.00 91.81 334 ARG A CA 1
ATOM 2523 C C . ARG A 1 334 ? 7.026 -1.574 26.587 1.00 91.81 334 ARG A C 1
ATOM 2525 O O . ARG A 1 334 ? 8.131 -1.050 26.488 1.00 91.81 334 ARG A O 1
ATOM 2532 N N . LYS A 1 335 ? 5.941 -0.897 26.965 1.00 89.00 335 LYS A N 1
ATOM 2533 C CA . LYS A 1 335 ? 5.983 0.510 27.362 1.00 89.00 335 LYS A CA 1
ATOM 2534 C C . LYS A 1 335 ? 6.795 0.713 28.642 1.00 89.00 335 LYS A C 1
ATOM 2536 O O . LYS A 1 335 ? 7.665 1.574 28.673 1.00 89.00 335 LYS A O 1
ATOM 2541 N N . GLN A 1 336 ? 6.577 -0.117 29.663 1.00 89.06 336 GLN A N 1
ATOM 2542 C CA . GLN A 1 336 ? 7.375 -0.074 30.896 1.00 89.06 336 GLN A CA 1
ATOM 2543 C C . GLN A 1 336 ? 8.862 -0.336 30.631 1.00 89.06 336 GLN A C 1
ATOM 2545 O O . GLN A 1 336 ? 9.717 0.324 31.216 1.00 89.06 336 GLN A O 1
ATOM 2550 N N . GLU A 1 337 ? 9.177 -1.275 29.738 1.00 88.19 337 GLU A N 1
ATOM 2551 C CA . GLU A 1 337 ? 10.555 -1.566 29.337 1.00 88.19 337 GLU A CA 1
ATOM 2552 C C . GLU A 1 337 ? 11.201 -0.373 28.615 1.00 88.19 337 GLU A C 1
ATOM 2554 O O . GLU A 1 337 ? 12.342 -0.018 28.909 1.00 88.19 337 GLU A O 1
ATOM 2559 N N . ALA A 1 338 ? 10.463 0.290 27.721 1.00 85.44 338 ALA A N 1
ATOM 2560 C CA . ALA A 1 338 ? 10.928 1.487 27.023 1.00 85.44 338 ALA A CA 1
ATOM 2561 C C . ALA A 1 338 ? 11.146 2.688 27.964 1.00 85.44 338 ALA A C 1
ATOM 2563 O O . ALA A 1 338 ? 12.055 3.496 27.742 1.00 85.44 338 ALA A O 1
ATOM 2564 N N . GLU A 1 339 ? 10.337 2.793 29.023 1.00 84.00 339 GLU A N 1
ATOM 2565 C CA . GLU A 1 339 ? 10.451 3.814 30.068 1.00 84.00 339 GLU A CA 1
ATOM 2566 C C . GLU A 1 339 ? 11.596 3.535 31.064 1.00 84.00 339 GLU A C 1
ATOM 2568 O O . GLU A 1 339 ? 12.040 4.468 31.739 1.00 84.00 339 GLU A O 1
ATOM 2573 N N . ASP A 1 340 ? 12.122 2.301 31.155 1.00 82.69 340 ASP A N 1
ATOM 2574 C CA . ASP A 1 340 ? 13.226 1.970 32.065 1.00 82.69 340 ASP A CA 1
ATOM 2575 C C . ASP A 1 340 ? 14.573 2.524 31.542 1.00 82.69 340 ASP A C 1
ATOM 2577 O O . ASP A 1 340 ? 15.159 2.002 30.583 1.00 82.69 340 ASP A O 1
ATOM 2581 N N . PRO A 1 341 ? 15.169 3.538 32.204 1.00 66.12 341 PRO A N 1
ATOM 2582 C CA . PRO A 1 341 ? 16.441 4.121 31.781 1.00 66.12 341 PRO A CA 1
ATOM 2583 C C . PRO A 1 341 ? 17.626 3.142 31.855 1.00 66.12 341 PRO A C 1
ATOM 2585 O O . PRO A 1 341 ? 18.699 3.443 31.324 1.00 66.12 341 PRO A O 1
ATOM 2588 N N . ARG A 1 342 ? 17.478 1.993 32.532 1.00 65.44 342 ARG A N 1
ATOM 2589 C CA . ARG A 1 342 ? 18.514 0.952 32.617 1.00 65.44 342 ARG A CA 1
ATOM 2590 C C . ARG A 1 342 ? 18.505 0.011 31.415 1.00 65.44 342 ARG A C 1
ATOM 2592 O O . ARG A 1 342 ? 19.572 -0.503 31.084 1.00 65.44 342 ARG A O 1
ATOM 2599 N N . ALA A 1 343 ? 17.360 -0.176 30.758 1.00 60.53 343 ALA A N 1
ATOM 2600 C CA . ALA A 1 343 ? 17.235 -1.034 29.581 1.00 60.53 343 ALA A CA 1
ATOM 2601 C C . ALA A 1 343 ? 17.984 -0.449 28.370 1.00 60.53 343 ALA A C 1
ATOM 2603 O O . ALA A 1 343 ? 18.695 -1.170 27.680 1.00 60.53 343 ALA A O 1
ATOM 2604 N N . ARG A 1 344 ? 17.965 0.882 28.195 1.00 54.16 344 ARG A N 1
ATOM 2605 C CA . ARG A 1 344 ? 18.668 1.602 27.107 1.00 54.16 344 ARG A CA 1
ATOM 2606 C C . ARG A 1 344 ? 20.209 1.567 27.158 1.00 54.16 344 ARG A C 1
ATOM 2608 O O . ARG A 1 344 ? 20.849 2.164 26.298 1.00 54.16 344 ARG A O 1
ATOM 2615 N N . ARG A 1 345 ? 20.824 0.964 28.185 1.00 48.38 345 ARG A N 1
ATOM 2616 C CA . ARG A 1 345 ? 22.291 0.951 28.397 1.00 48.38 345 ARG A CA 1
ATOM 2617 C C . ARG A 1 345 ? 22.962 -0.405 28.147 1.00 48.38 345 ARG A C 1
ATOM 2619 O O . ARG A 1 345 ? 24.170 -0.502 28.368 1.00 48.38 345 ARG A O 1
ATOM 2626 N N . ARG A 1 346 ? 22.210 -1.438 27.770 1.00 41.75 346 ARG A N 1
ATOM 2627 C CA . ARG A 1 346 ? 22.744 -2.757 27.401 1.00 41.75 346 ARG A CA 1
ATOM 2628 C C . ARG A 1 346 ? 22.734 -2.941 25.898 1.00 41.75 346 ARG A C 1
ATOM 2630 O O . ARG A 1 346 ? 23.649 -3.650 25.434 1.00 41.75 346 ARG A O 1
#

Secondary structure (DSSP, 8-state):
---HHHHHHHHHHHHHHHT-GGGGG---TT-GGG----SSS--TT--TT-HHHHHHHHHHHHHHHHHHHHHTTHHHHTTT--------TTSTTS-TTTT-TT--TT-------------TTSS--TTSPTT-SSPP--EE-EEEEEEE-SSSS-TTSTT--EEEEEEEESS-EEEEEETTT--EEE------TTSHHHHHHHTTT-S-EEE-TTS-EEETTBS-SB-EE-GGGTTTT-B-PPEEEEEEE-TTTEEEEEEE-HHHHTTS-HHHHHHHHHH-SSHHHHHHHHHHHHHHH-SS-----EEEEE-TTGGGTTTSTTTT-TTHHHHHHHHHHHH-TTGGG-

Radius of gyration: 23.46 Å; chains: 1; bounding box: 66×53×64 Å

InterPro domains:
  IPR001932 PPM-type phosphatase-like domain [PF00481] (136-298)
  IPR001932 PPM-type phosphatase-like domain [PS51746] (13-311)
  IPR001932 PPM-type phosphatase-like domain [SM00332] (9-309)
  IPR001932 PPM-type phosphatase-like domain [cd00143] (138-311)
  IPR015655 Protein phosphatase 2C [PTHR13832] (52-308)
  IPR036457 PPM-type phosphatase-like domain superfamily [G3DSA:3.60.40.10] (4-321)
  IPR036457 PPM-type phosphatase-like domain superfamily [SSF81606] (45-315)

Sequence (346 aa):
EQDAEDLQKSLVSSWKETVGGYFKRFKPEYFPAVMNYTGPEPPETLNNSSVETVLTYAFLKADLDFTAAQASKHSQQDSSNTTSSVDDPVLSDKPINENDMLFHPERPASQNLLHRPQRSNSSPDLSAPIGGSTRFQGGSTASVAMISTPTAVPFWHPAAPSTLIAAHVGDTRILLSRTSDGKPVSLTTNHHPDAPVEATRLRRYAATFVTDSFGEERIGGLANTRSFGDVGSKRIGVSAEPQIVKADLGPAEYAFVVLMSDGISSVLSDQEIVDIIKEAKTPAQAAKDLTDFAVEVAQSADNATALVVRLGGWERRSEGGGGSLGTKEQRDYRKQEAEDPRARRR

Organism: Hortaea werneckii (NCBI:txid91943)

pLDDT: mean 78.79, std 20.08, range [29.45, 98.38]